Protein AF-0000000083567562 (afdb_homodimer)

Sequence (270 aa):
MVSHRRQEAQEAIRRWDRVFEALSAAPRRHLVDELAAVPDGGSVSLPDAAVPPAGAQSEPEELRIDLHHRHLPMLADAGYIEWQREPFQAVRGPRFDEVAIVIDALFENAGAVPEHLLPACPTLEQKYEREQSECMVSHRRQEAQEAIRRWDRVFEALSAAPRRHLVDELAAVPDGGSVSLPDAAVPPAGAQSEPEELRIDLHHRHLPMLADAGYIEWQREPFQAVRGPRFDEVAIVIDALFENAGAVPEHLLPACPTLEQKYEREQSEC

Nearest PDB structures (foldseek):
  4b8x-assembly1_B  TM=4.913E-01  e=5.129E-01  Streptomyces coelicolor
  6tmf-assembly1_V  TM=5.519E-01  e=2.419E+00  Thermococcus celer Vu 13 = JCM 8558
  5ocn-assembly2_B  TM=4.430E-01  e=7.511E+00  Homo sapiens
  5y6i-assembly1_B  TM=5.423E-01  e=3.456E-01  Pseudomonas aeruginosa
  4b8x-assembly1_B  TM=4.911E-01  e=4.938E-01  Streptomyces coelicolor

Radius of gyration: 18.87 Å; Cα contacts (8 Å, |Δi|>4): 391; chains: 2; bounding box: 50×48×48 Å

pLDDT: mean 92.54, std 9.51, range [47.47, 98.88]

Organism: NCBI:txid148449

Foldseek 3Di:
DVVVVVVVVVVVVVLLVLLVVLCVDQLSVQLLVLQVPDDAVDKDAPPVSRQWPVRPPDDRVRSVVCCVPPNVVSCVVSQQWDADVVRGMIHGGPCVCSNNVVVVVCLVVLCVDPPVVCVRHVSSVVSNVVVVVVD/DVVVVVVVVVVVVVLLVLLVVLCVDQLSVQLLVLQVPDDAVDKDAPPVSRQWPVRPPDDRVRSVVCCVPPNVVSCVVSQQWDADVVRGMIHGGPCVCSNNVVVVVCQVVLCVDDPVVCVRDVSSVVSNVVVVVVD

Solvent-accessible surface area (backbone atoms only — not comparable to full-atom values): 14036 Å² total; per-residue (Å²): 114,72,63,56,52,37,49,45,11,50,50,14,39,52,48,48,23,49,36,23,48,52,43,30,35,60,40,47,37,32,30,52,54,51,55,68,72,44,58,93,91,38,72,46,53,56,62,67,41,29,57,42,79,58,54,59,86,59,50,69,69,55,47,43,50,45,35,66,74,46,48,49,50,55,38,35,77,66,27,32,28,42,73,44,75,84,72,40,31,36,32,73,25,93,40,28,64,68,52,46,43,58,56,51,20,41,52,78,38,22,70,72,48,62,69,72,48,30,59,42,34,68,70,45,36,52,46,22,53,52,53,57,65,76,101,114,72,64,55,52,38,50,45,12,51,51,14,40,53,49,48,23,50,36,24,48,53,43,30,35,62,41,47,37,32,31,50,53,50,56,68,71,43,59,91,92,38,72,44,52,55,62,67,39,28,56,40,80,57,54,58,86,60,49,68,67,54,48,43,52,45,34,65,73,46,49,49,52,54,37,34,74,68,26,34,28,42,73,44,78,85,72,38,28,37,32,74,25,93,40,28,64,68,52,45,42,59,58,52,21,42,54,78,37,23,70,72,49,62,70,74,48,28,59,42,34,67,70,45,37,52,47,21,54,54,52,55,66,76,100

Structure (mmCIF, N/CA/C/O backbone):
data_AF-0000000083567562-model_v1
#
loop_
_entity.id
_entity.type
_entity.pdbx_description
1 polymer 'ArsR family transcriptional regulator'
#
loop_
_atom_site.group_PDB
_atom_site.id
_atom_site.type_symbol
_atom_site.label_atom_id
_atom_site.label_alt_id
_atom_site.label_comp_id
_atom_site.label_asym_id
_atom_site.label_entity_id
_atom_site.label_seq_id
_atom_site.pdbx_PDB_ins_code
_atom_site.Cartn_x
_atom_site.Cartn_y
_atom_site.Cartn_z
_atom_site.occupancy
_atom_site.B_iso_or_equiv
_atom_site.auth_seq_id
_atom_site.auth_comp_id
_atom_site.auth_asym_id
_atom_site.auth_atom_id
_atom_site.pdbx_PDB_model_num
ATOM 1 N N . MET A 1 1 ? -24.531 18 -7.293 1 48.31 1 MET A N 1
ATOM 2 C CA . MET A 1 1 ? -23.219 17.969 -7.934 1 48.31 1 MET A CA 1
ATOM 3 C C . MET A 1 1 ? -22.125 17.781 -6.902 1 48.31 1 MET A C 1
ATOM 5 O O . MET A 1 1 ? -21.219 16.969 -7.098 1 48.31 1 MET A O 1
ATOM 9 N N . VAL A 1 2 ? -22.25 18.422 -5.594 1 64.88 2 VAL A N 1
ATOM 10 C CA . VAL A 1 2 ? -21.312 18.375 -4.484 1 64.88 2 VAL A CA 1
ATOM 11 C C . VAL A 1 2 ? -21.344 17 -3.832 1 64.88 2 VAL A C 1
ATOM 13 O O . VAL A 1 2 ? -20.281 16.438 -3.502 1 64.88 2 VAL A O 1
ATOM 16 N N . SER A 1 3 ? -22.484 16.469 -3.906 1 77.81 3 SER A N 1
ATOM 17 C CA . SER A 1 3 ? -22.719 15.188 -3.256 1 77.81 3 SER A CA 1
ATOM 18 C C . SER A 1 3 ? -22.094 14.039 -4.043 1 77.81 3 SER A C 1
ATOM 20 O O . SER A 1 3 ? -21.5 13.133 -3.459 1 77.81 3 SER A O 1
ATOM 22 N N . HIS A 1 4 ? -22.125 14.258 -5.367 1 81.94 4 HIS A N 1
ATOM 23 C CA . HIS A 1 4 ? -21.594 13.195 -6.219 1 81.94 4 HIS A CA 1
ATOM 24 C C . HIS A 1 4 ? -20.078 13.102 -6.105 1 81.94 4 HIS A C 1
ATOM 26 O O . HIS A 1 4 ? -19.531 12.008 -5.992 1 81.94 4 HIS A O 1
ATOM 32 N N . ARG A 1 5 ? -19.484 14.211 -6.035 1 83.56 5 ARG A N 1
ATOM 33 C CA . ARG A 1 5 ? -18.031 14.234 -5.918 1 83.56 5 ARG A CA 1
ATOM 34 C C . ARG A 1 5 ? -17.578 13.648 -4.582 1 83.56 5 ARG A C 1
ATOM 36 O O . ARG A 1 5 ? -16.562 12.945 -4.516 1 83.56 5 ARG A O 1
ATOM 43 N N . ARG A 1 6 ? -18.281 14.016 -3.615 1 86.5 6 ARG A N 1
ATOM 44 C CA . ARG A 1 6 ? -17.969 13.477 -2.295 1 86.5 6 ARG A CA 1
ATOM 45 C C . ARG A 1 6 ? -18.109 11.961 -2.27 1 86.5 6 ARG A C 1
ATOM 47 O O . ARG A 1 6 ? -17.281 11.266 -1.678 1 86.5 6 ARG A O 1
ATOM 54 N N . GLN A 1 7 ? -19.141 11.469 -2.912 1 90.5 7 GLN A N 1
ATOM 55 C CA . GLN A 1 7 ? -19.359 10.031 -2.967 1 90.5 7 GLN A CA 1
ATOM 56 C C . GLN A 1 7 ? -18.25 9.328 -3.732 1 90.5 7 GLN A C 1
ATOM 58 O O . GLN A 1 7 ? -17.781 8.258 -3.328 1 90.5 7 GLN A O 1
ATOM 63 N N . GLU A 1 8 ? -17.859 9.984 -4.785 1 91.81 8 GLU A N 1
ATOM 64 C CA . GLU A 1 8 ? -16.766 9.43 -5.582 1 91.81 8 GLU A CA 1
ATOM 65 C C . GLU A 1 8 ? -15.469 9.398 -4.785 1 91.81 8 GLU A C 1
ATOM 67 O O . GLU A 1 8 ? -14.719 8.422 -4.844 1 91.81 8 GLU A O 1
ATOM 72 N N . ALA A 1 9 ? -15.281 10.438 -4.078 1 92.38 9 ALA A N 1
ATOM 73 C CA . ALA A 1 9 ? -14.086 10.516 -3.242 1 92.38 9 ALA A CA 1
ATOM 74 C C . ALA A 1 9 ? -14.125 9.461 -2.139 1 92.38 9 ALA A C 1
ATOM 76 O O . ALA A 1 9 ? -13.109 8.805 -1.863 1 92.38 9 ALA A O 1
ATOM 77 N N . GLN A 1 10 ? -15.234 9.242 -1.53 1 92.5 10 GLN A N 1
ATOM 78 C CA . GLN A 1 10 ? -15.383 8.242 -0.478 1 92.5 10 GLN A CA 1
ATOM 79 C C . GLN A 1 10 ? -15.164 6.832 -1.021 1 92.5 10 GLN A C 1
ATOM 81 O O . GLN A 1 10 ? -14.523 6.004 -0.374 1 92.5 10 GLN A O 1
ATOM 86 N N . GLU A 1 11 ? -15.695 6.621 -2.145 1 94.44 11 GLU A N 1
ATOM 87 C CA . GLU A 1 11 ? -15.5 5.324 -2.785 1 94.44 11 GLU A CA 1
ATOM 88 C C . GLU A 1 11 ? -14.031 5.102 -3.131 1 94.44 11 GLU A C 1
ATOM 90 O O . GLU A 1 11 ? -13.492 4.016 -2.91 1 94.44 11 GLU A O 1
ATOM 95 N N . ALA A 1 12 ? -13.398 6.109 -3.637 1 96 12 ALA A N 1
ATOM 96 C CA . ALA A 1 12 ? -11.977 6.016 -3.963 1 96 12 ALA A CA 1
ATOM 97 C C . ALA A 1 12 ? -11.148 5.75 -2.711 1 96 12 ALA A C 1
ATOM 99 O O . ALA A 1 12 ? -10.188 4.973 -2.75 1 96 12 ALA A O 1
ATOM 100 N N . ILE A 1 13 ? -11.531 6.348 -1.638 1 95.75 13 ILE A N 1
ATOM 101 C CA . ILE A 1 13 ? -10.836 6.141 -0.372 1 95.75 13 ILE A CA 1
ATOM 102 C C . ILE A 1 13 ? -10.977 4.684 0.061 1 95.75 13 ILE A C 1
ATOM 104 O O . ILE A 1 13 ? -9.984 4.043 0.427 1 95.75 13 ILE A O 1
ATOM 108 N N . ARG A 1 14 ? -12.117 4.172 -0.002 1 95.62 14 ARG A N 1
ATOM 109 C CA . ARG A 1 14 ? -12.359 2.777 0.359 1 95.62 14 ARG A CA 1
ATOM 110 C C . ARG A 1 14 ? -11.562 1.834 -0.534 1 95.62 14 ARG A C 1
ATOM 112 O O . ARG A 1 14 ? -11.031 0.823 -0.064 1 95.62 14 ARG A O 1
ATOM 119 N N . ARG A 1 15 ? -11.484 2.156 -1.706 1 97 15 ARG A N 1
ATOM 120 C CA . ARG A 1 15 ? -10.766 1.316 -2.656 1 97 15 ARG A CA 1
ATOM 121 C C . ARG A 1 15 ? -9.266 1.343 -2.381 1 97 15 ARG A C 1
ATOM 123 O O . ARG A 1 15 ? -8.602 0.303 -2.42 1 97 15 ARG A O 1
ATOM 130 N N . TRP A 1 16 ? -8.781 2.482 -2.076 1 97.62 16 TRP A N 1
ATOM 131 C CA . TRP A 1 16 ? -7.371 2.561 -1.704 1 97.62 16 TRP A CA 1
ATOM 132 C C . TRP A 1 16 ? -7.105 1.788 -0.416 1 97.62 16 TRP A C 1
ATOM 134 O O . TRP A 1 16 ? -6.082 1.109 -0.292 1 97.62 16 TRP A O 1
ATOM 144 N N . ASP A 1 17 ? -8.023 1.921 0.561 1 97.62 17 ASP A N 1
ATOM 145 C CA . ASP A 1 17 ? -7.887 1.129 1.778 1 97.62 17 ASP A CA 1
ATOM 146 C C . ASP A 1 17 ? -7.781 -0.36 1.455 1 97.62 17 ASP A C 1
ATOM 148 O O . ASP A 1 17 ? -6.93 -1.062 2.006 1 97.62 17 ASP A O 1
ATOM 152 N N . ARG A 1 18 ? -8.602 -0.788 0.568 1 98.31 18 ARG A N 1
ATOM 153 C CA . ARG A 1 18 ? -8.625 -2.197 0.186 1 98.31 18 ARG A CA 1
ATOM 154 C C . ARG A 1 18 ? -7.348 -2.592 -0.544 1 98.31 18 ARG A C 1
ATOM 156 O O . ARG A 1 18 ? -6.824 -3.688 -0.339 1 98.31 18 ARG A O 1
ATOM 163 N N . VAL A 1 19 ? -6.836 -1.744 -1.39 1 98.81 19 VAL A N 1
ATOM 164 C CA . VAL A 1 19 ? -5.598 -1.998 -2.121 1 98.81 19 VAL A CA 1
ATOM 165 C C . VAL A 1 19 ? -4.453 -2.223 -1.139 1 98.81 19 VAL A C 1
ATOM 167 O O . VAL A 1 19 ? -3.76 -3.24 -1.204 1 98.81 19 VAL A O 1
ATOM 170 N N . PHE A 1 20 ? -4.324 -1.322 -0.251 1 98.81 20 PHE A N 1
ATOM 171 C CA . PHE A 1 20 ? -3.203 -1.422 0.675 1 98.81 20 PHE A CA 1
ATOM 172 C C . PHE A 1 20 ? -3.402 -2.582 1.643 1 98.81 20 PHE A C 1
ATOM 174 O O . PHE A 1 20 ? -2.438 -3.238 2.041 1 98.81 20 PHE A O 1
ATOM 181 N N . GLU A 1 21 ? -4.613 -2.877 2.025 1 98.62 21 GLU A N 1
ATOM 182 C CA . GLU A 1 21 ? -4.891 -4.066 2.824 1 98.62 21 GLU A CA 1
ATOM 183 C C . GLU A 1 21 ? -4.48 -5.336 2.082 1 98.62 21 GLU A C 1
ATOM 185 O O . GLU A 1 21 ? -3.83 -6.215 2.652 1 98.62 21 GLU A O 1
ATOM 190 N N . ALA A 1 22 ? -4.832 -5.398 0.875 1 98.75 22 ALA A N 1
ATOM 191 C CA . ALA A 1 22 ? -4.523 -6.562 0.049 1 98.75 22 ALA A CA 1
ATOM 192 C C . ALA A 1 22 ? -3.018 -6.785 -0.046 1 98.75 22 ALA A C 1
ATOM 194 O O . ALA A 1 22 ? -2.551 -7.926 -0.047 1 98.75 22 ALA A O 1
ATOM 195 N N . LEU A 1 23 ? -2.285 -5.73 -0.065 1 98.5 23 LEU A N 1
ATOM 196 C CA . LEU A 1 23 ? -0.847 -5.809 -0.294 1 98.5 23 LEU A CA 1
ATOM 197 C C . LEU A 1 23 ? -0.094 -5.957 1.023 1 98.5 23 LEU A C 1
ATOM 199 O O . LEU A 1 23 ? 1.135 -6.062 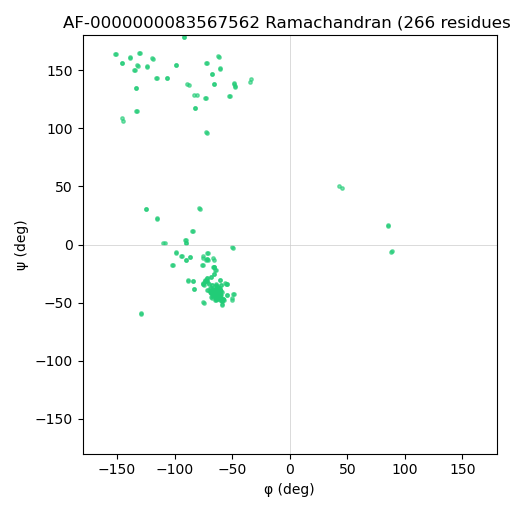1.033 1 9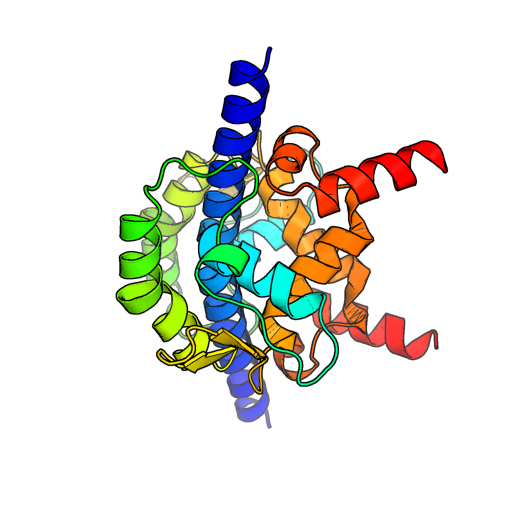8.5 23 LEU A O 1
ATOM 203 N N . SER A 1 24 ? -0.813 -6.02 2.182 1 98.25 24 SER A N 1
ATOM 204 C CA . SER A 1 24 ? -0.161 -6.012 3.488 1 98.25 24 SER 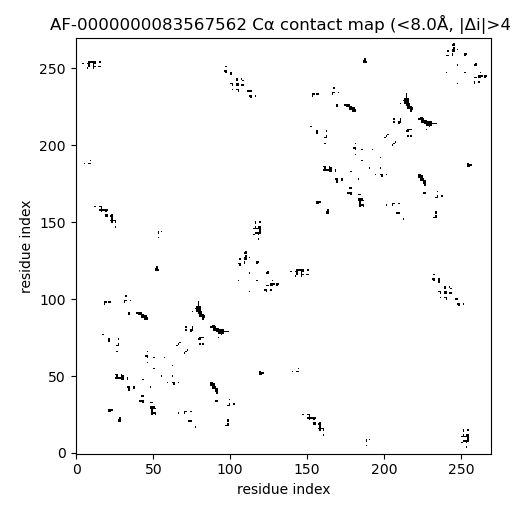A CA 1
ATOM 205 C C . SER A 1 24 ? 0.286 -7.414 3.889 1 98.25 24 SER A C 1
ATOM 207 O O . SER A 1 24 ? 0.694 -7.637 5.031 1 98.25 24 SER A O 1
ATOM 209 N N . ALA A 1 25 ? 0.267 -8.344 3.01 1 96.7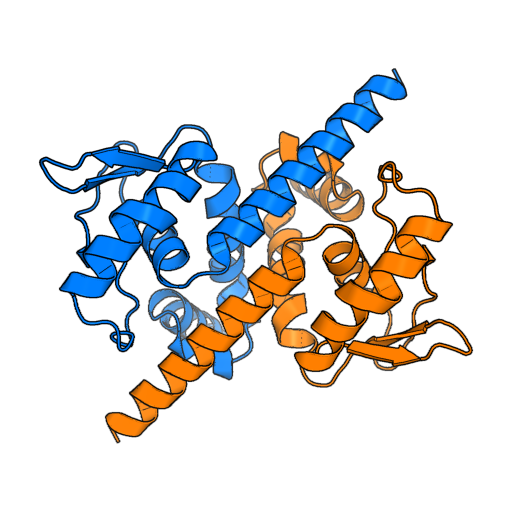5 25 ALA A N 1
ATOM 210 C CA . ALA A 1 25 ? 0.773 -9.695 3.209 1 96.75 25 ALA A CA 1
ATOM 211 C C . ALA A 1 25 ? 1.63 -10.141 2.029 1 96.75 25 ALA A C 1
ATOM 213 O O . ALA A 1 25 ? 1.198 -10.062 0.876 1 96.75 25 ALA A O 1
ATOM 214 N N . ALA A 1 26 ? 2.754 -10.727 2.375 1 95.69 26 ALA A N 1
ATOM 215 C CA . ALA A 1 26 ? 3.75 -11.047 1.356 1 95.69 26 ALA A CA 1
ATOM 216 C C . ALA A 1 26 ? 3.182 -12.016 0.32 1 95.69 26 ALA A C 1
ATOM 218 O O . ALA A 1 26 ? 3.367 -11.82 -0.884 1 95.69 26 ALA A O 1
ATOM 219 N N . PRO A 1 27 ? 2.428 -13.008 0.702 1 95.25 27 PRO A N 1
ATOM 220 C CA . PRO A 1 27 ? 1.921 -13.938 -0.313 1 95.25 27 PRO A CA 1
ATOM 221 C C . PRO A 1 27 ? 0.988 -13.258 -1.315 1 95.25 27 PRO A C 1
ATOM 223 O O . PRO A 1 27 ? 1.043 -13.555 -2.512 1 95.25 27 PRO A O 1
ATOM 226 N N . ARG A 1 28 ? 0.111 -12.391 -0.831 1 97.69 28 ARG A N 1
ATOM 227 C CA . ARG A 1 28 ? -0.776 -11.672 -1.74 1 97.69 28 ARG A CA 1
ATOM 228 C C . ARG A 1 28 ? 0.014 -10.742 -2.658 1 97.69 28 ARG A C 1
ATOM 230 O O . ARG A 1 28 ? -0.26 -10.672 -3.857 1 97.69 28 ARG A O 1
ATOM 237 N N . ARG A 1 29 ? 0.964 -10.078 -2.092 1 96.62 29 ARG A N 1
ATOM 238 C CA . ARG A 1 29 ? 1.787 -9.164 -2.875 1 96.62 29 ARG A CA 1
ATOM 239 C C . ARG A 1 29 ? 2.541 -9.906 -3.973 1 96.62 29 ARG A C 1
ATOM 241 O O . ARG A 1 29 ? 2.617 -9.438 -5.109 1 96.62 29 ARG A O 1
ATOM 248 N N . HIS A 1 30 ? 3.111 -11.023 -3.627 1 95 30 HIS A N 1
ATOM 249 C CA . HIS A 1 30 ? 3.852 -11.812 -4.609 1 95 30 HIS A CA 1
ATOM 250 C C . HIS A 1 30 ? 2.928 -12.344 -5.695 1 95 30 HIS A C 1
ATOM 252 O O . HIS A 1 30 ? 3.295 -12.359 -6.875 1 95 30 HIS A O 1
ATOM 258 N N . LEU A 1 31 ? 1.79 -12.75 -5.293 1 97.25 31 LEU A N 1
ATOM 259 C CA . LEU A 1 31 ? 0.816 -13.227 -6.27 1 97.25 31 LEU A CA 1
ATOM 260 C C . LEU A 1 31 ? 0.463 -12.117 -7.262 1 97.25 31 LEU A C 1
ATOM 262 O O . LEU A 1 31 ? 0.409 -12.359 -8.469 1 97.25 31 LEU A O 1
ATOM 266 N N . VAL A 1 32 ? 0.229 -10.93 -6.766 1 97.75 32 VAL A N 1
ATOM 267 C CA . VAL A 1 32 ? -0.085 -9.789 -7.629 1 97.75 32 VAL A CA 1
ATOM 268 C C . VAL A 1 32 ? 1.079 -9.523 -8.578 1 97.75 32 VAL A C 1
ATOM 270 O O . VAL A 1 32 ? 0.874 -9.289 -9.773 1 97.75 32 VAL A O 1
ATOM 273 N N . ASP A 1 33 ? 2.236 -9.57 -8.094 1 96.06 33 ASP A N 1
ATOM 274 C CA . ASP A 1 33 ? 3.443 -9.375 -8.891 1 96.06 33 ASP A CA 1
ATOM 275 C C . ASP A 1 33 ? 3.529 -10.406 -10.023 1 96.06 33 ASP A C 1
ATOM 277 O O . ASP A 1 33 ? 3.775 -10.047 -11.172 1 96.06 33 ASP A O 1
ATOM 281 N N . GLU A 1 34 ? 3.322 -11.656 -9.656 1 96.31 34 GLU A N 1
ATOM 282 C CA . GLU A 1 34 ? 3.391 -12.734 -10.633 1 96.31 34 GLU A CA 1
ATOM 283 C C . GLU A 1 34 ? 2.309 -12.586 -11.695 1 96.31 34 GLU A C 1
ATOM 285 O O . GLU A 1 34 ? 2.562 -12.812 -12.883 1 96.31 34 GLU A O 1
ATOM 290 N N . LEU A 1 35 ? 1.145 -12.219 -11.281 1 97.94 35 LEU A N 1
ATOM 291 C CA . LEU A 1 35 ? 0.038 -12.055 -12.211 1 97.94 35 LEU A CA 1
ATOM 292 C C . LEU A 1 35 ? 0.294 -10.875 -13.148 1 97.94 35 LEU A C 1
ATOM 294 O O . LEU A 1 35 ? -0.115 -10.906 -14.312 1 97.94 35 LEU A O 1
ATOM 298 N N . ALA A 1 36 ? 0.941 -9.844 -12.633 1 96.25 36 ALA A N 1
ATOM 299 C CA . ALA A 1 36 ? 1.257 -8.672 -13.438 1 96.25 36 ALA A CA 1
ATOM 300 C C . ALA A 1 36 ? 2.229 -9.023 -14.562 1 96.25 36 ALA A C 1
ATOM 302 O O . ALA A 1 36 ? 2.266 -8.352 -15.594 1 96.25 36 ALA A O 1
ATOM 303 N N . ALA A 1 37 ? 2.969 -10.086 -14.422 1 94.62 37 ALA A N 1
ATOM 304 C CA . ALA A 1 37 ? 4.051 -10.438 -15.344 1 94.62 37 ALA A CA 1
ATOM 305 C C . ALA A 1 37 ? 3.541 -11.312 -16.484 1 94.62 37 ALA A C 1
ATOM 307 O O . ALA A 1 37 ? 4.227 -11.484 -17.5 1 94.62 37 ALA A O 1
ATOM 308 N N . VAL A 1 38 ? 2.354 -11.844 -16.375 1 96.25 38 VAL A N 1
ATOM 309 C CA . VAL A 1 38 ? 1.842 -12.719 -17.438 1 96.25 38 VAL A CA 1
ATOM 310 C C . VAL A 1 38 ? 0.907 -11.922 -18.344 1 96.25 38 VAL A C 1
ATOM 312 O O . VAL A 1 38 ? 0.375 -10.883 -17.953 1 96.25 38 VAL A O 1
ATOM 315 N N . PRO A 1 39 ? 0.763 -12.336 -19.578 1 94.88 39 PRO A N 1
ATOM 316 C CA . PRO A 1 39 ? -0.11 -11.633 -20.516 1 94.88 39 PRO A CA 1
ATOM 317 C C . PRO A 1 39 ? -1.571 -11.625 -20.062 1 94.88 39 PRO A C 1
ATOM 319 O O . PRO A 1 39 ? -1.957 -12.398 -19.188 1 94.88 39 PRO A O 1
ATOM 322 N N . ASP A 1 40 ? -2.266 -10.664 -20.688 1 91.44 40 ASP A N 1
ATOM 323 C CA . ASP A 1 40 ? -3.695 -10.586 -20.406 1 91.44 40 ASP A CA 1
ATOM 324 C C . ASP A 1 40 ? -4.371 -11.945 -20.609 1 91.44 40 ASP A C 1
ATOM 326 O O . ASP A 1 40 ? -4.148 -12.609 -21.625 1 91.44 40 ASP A O 1
ATOM 330 N N . GLY A 1 41 ? -5.09 -12.383 -19.609 1 92.12 41 GLY A N 1
ATOM 331 C CA . GLY A 1 41 ? -5.77 -13.664 -19.688 1 92.12 41 GLY A CA 1
ATOM 332 C C . GLY A 1 41 ? -4.914 -14.828 -19.219 1 92.12 41 GLY A C 1
ATOM 333 O O . GLY A 1 41 ? -5.391 -15.961 -19.125 1 92.12 41 GLY A O 1
ATOM 334 N N . GLY A 1 42 ? -3.676 -14.492 -18.938 1 96.81 42 GLY A N 1
ATOM 335 C CA . GLY A 1 42 ? -2.783 -15.523 -18.438 1 96.81 42 GLY A CA 1
ATOM 336 C C . GLY A 1 42 ? -3.082 -15.922 -17.016 1 96.81 42 GLY A C 1
ATOM 337 O O . GLY A 1 42 ? -3.746 -15.188 -16.281 1 96.81 42 GLY A O 1
ATOM 338 N N . SER A 1 43 ? -2.672 -17.188 -16.625 1 98.19 43 SER A N 1
ATOM 339 C CA . SER A 1 43 ? -2.883 -17.703 -15.281 1 98.19 43 SER A CA 1
ATOM 340 C C . SER A 1 43 ? -1.557 -18.031 -14.602 1 98.19 43 SER A C 1
ATOM 342 O O . SER A 1 43 ? -0.521 -18.125 -15.266 1 98.19 43 SER A O 1
ATOM 344 N N . VAL A 1 44 ? -1.583 -18.109 -13.344 1 98.31 44 VAL A N 1
ATOM 345 C CA . VAL A 1 44 ? -0.432 -18.547 -12.57 1 98.31 44 VAL A CA 1
ATOM 346 C C . VAL A 1 44 ? -0.83 -19.734 -11.688 1 98.31 44 VAL A C 1
ATOM 348 O O . VAL A 1 44 ? -1.984 -19.844 -11.273 1 98.31 44 VAL A O 1
ATOM 351 N N . SER A 1 45 ? 0.167 -20.547 -11.383 1 97.44 45 SER A N 1
ATOM 352 C CA . SER A 1 45 ? -0.063 -21.734 -10.562 1 97.44 45 SER A CA 1
ATOM 353 C C . SER A 1 45 ? 0.089 -21.406 -9.078 1 97.44 45 SER A C 1
ATOM 355 O O . SER A 1 45 ? 1.017 -20.703 -8.688 1 97.44 45 SER A O 1
ATOM 357 N N . LEU A 1 46 ? -0.876 -22 -8.359 1 95.81 46 LEU A N 1
ATOM 358 C CA . LEU A 1 46 ? -0.823 -21.875 -6.91 1 95.81 46 LEU A CA 1
ATOM 359 C C . LEU A 1 46 ? -0.389 -23.188 -6.262 1 95.81 46 LEU A C 1
ATOM 361 O O . LEU A 1 46 ? -0.679 -24.266 -6.781 1 95.81 46 LEU A O 1
ATOM 365 N N . PRO A 1 47 ? 0.408 -23.203 -5.176 1 94 47 PRO A N 1
ATOM 366 C CA . PRO A 1 47 ? 0.748 -22.031 -4.375 1 94 47 PRO A CA 1
ATOM 367 C C . PRO A 1 47 ? 2.021 -21.344 -4.859 1 94 47 PRO A C 1
ATOM 369 O O . PRO A 1 47 ? 2.418 -20.312 -4.305 1 94 47 PRO A O 1
ATOM 372 N N . ASP A 1 48 ? 2.658 -21.75 -5.93 1 92.56 48 ASP A N 1
ATOM 373 C CA . ASP A 1 48 ? 3.99 -21.328 -6.34 1 92.56 48 ASP A CA 1
ATOM 374 C C . ASP A 1 48 ? 4.031 -19.812 -6.59 1 92.56 48 ASP A C 1
ATOM 376 O O . ASP A 1 48 ? 4.992 -19.141 -6.207 1 92.56 48 ASP A O 1
ATOM 380 N N . ALA A 1 49 ? 3.029 -19.281 -7.16 1 94.81 49 ALA A N 1
ATOM 381 C CA . ALA A 1 49 ? 2.986 -17.875 -7.551 1 94.81 49 ALA A CA 1
ATOM 382 C C . ALA A 1 49 ? 2.885 -16.953 -6.328 1 94.81 49 ALA A C 1
ATOM 384 O O . ALA A 1 49 ? 3.092 -15.75 -6.426 1 94.81 49 ALA A O 1
ATOM 385 N N . ALA A 1 50 ? 2.574 -17.531 -5.176 1 94.69 50 ALA A N 1
ATOM 386 C CA . ALA A 1 50 ? 2.346 -16.719 -3.982 1 94.69 50 ALA A CA 1
ATOM 387 C C . ALA A 1 50 ? 3.492 -16.875 -2.988 1 94.69 50 ALA A C 1
ATOM 389 O O . ALA A 1 50 ? 3.479 -16.266 -1.917 1 94.69 50 ALA A O 1
ATOM 390 N N . VAL A 1 51 ? 4.508 -17.656 -3.299 1 92.19 51 VAL A N 1
ATOM 391 C CA . VAL A 1 51 ? 5.641 -17.875 -2.41 1 92.19 51 VAL A CA 1
ATOM 392 C C . VAL A 1 51 ? 6.641 -16.734 -2.541 1 92.19 51 VAL A C 1
ATOM 394 O O . VAL A 1 51 ? 7.254 -16.547 -3.596 1 92.19 51 VAL A O 1
ATOM 397 N N . PRO A 1 52 ? 6.852 -16.031 -1.503 1 88.62 52 PRO A N 1
ATOM 398 C CA . PRO A 1 52 ? 7.879 -14.992 -1.573 1 88.62 52 PRO A CA 1
ATOM 399 C C . PRO A 1 52 ? 9.289 -15.555 -1.724 1 88.62 52 PRO A C 1
ATOM 401 O O . PRO A 1 52 ? 9.523 -16.734 -1.416 1 88.62 52 PRO A O 1
ATOM 404 N N . PRO A 1 53 ? 10.18 -14.906 -2.404 1 78 53 PRO A N 1
ATOM 405 C CA . PRO A 1 53 ? 11.531 -15.398 -2.713 1 78 53 PRO A CA 1
ATOM 406 C C . PRO A 1 53 ? 12.273 -15.906 -1.477 1 78 53 PRO A C 1
ATOM 408 O O . PRO A 1 53 ? 13.102 -16.812 -1.578 1 78 53 PRO A O 1
ATOM 411 N N . ALA A 1 54 ? 12.328 -15.297 -0.457 1 69.81 54 ALA A N 1
ATOM 412 C CA . ALA A 1 54 ? 13.148 -15.727 0.67 1 69.81 54 ALA A CA 1
ATOM 413 C C . ALA A 1 54 ? 12.477 -16.859 1.434 1 69.81 54 ALA A C 1
ATOM 415 O O . ALA A 1 54 ? 13 -17.328 2.449 1 69.81 54 ALA A O 1
ATOM 416 N N . GLY A 1 55 ? 11.68 -17.656 0.564 1 62.16 55 GLY A N 1
ATOM 417 C CA . GLY A 1 55 ? 11.094 -18.859 1.143 1 62.16 55 GLY A CA 1
ATOM 418 C C . GLY A 1 55 ? 10.469 -18.609 2.504 1 62.16 55 GLY A C 1
ATOM 419 O O . GLY A 1 55 ? 10.953 -19.125 3.516 1 62.16 55 GLY A O 1
ATOM 420 N N . ALA A 1 56 ? 9.656 -17.547 2.553 1 58.66 56 ALA A N 1
ATOM 421 C CA . ALA A 1 56 ? 9.086 -17.375 3.883 1 58.66 56 ALA A CA 1
ATOM 422 C C . ALA A 1 56 ? 8.844 -18.719 4.562 1 58.66 56 ALA A C 1
ATOM 424 O O . ALA A 1 56 ? 8.766 -19.75 3.895 1 58.66 56 ALA A O 1
ATOM 425 N N . GLN A 1 57 ? 9.07 -18.797 5.828 1 61.22 57 GLN A N 1
ATOM 426 C CA . GLN A 1 57 ? 9.11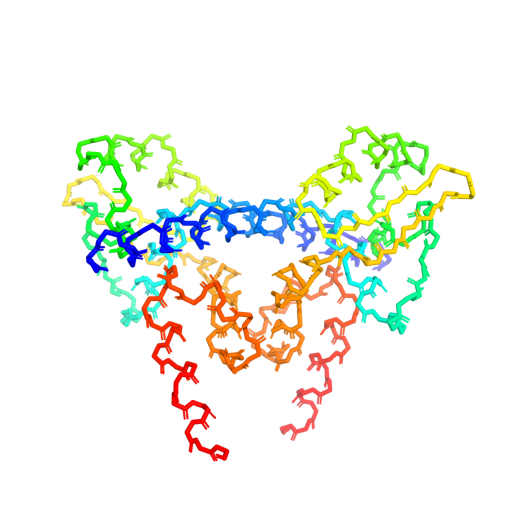7 -19.906 6.785 1 61.22 57 GLN A CA 1
ATOM 427 C C . GLN A 1 57 ? 7.879 -20.781 6.676 1 61.22 57 GLN A C 1
ATOM 429 O O . GLN A 1 57 ? 7.801 -21.828 7.312 1 61.22 57 GLN A O 1
ATOM 434 N N . SER A 1 58 ? 7.02 -20.312 5.773 1 65.19 58 SER A N 1
ATOM 435 C CA . SER A 1 58 ? 5.836 -21.141 5.941 1 65.19 58 SER A CA 1
ATOM 436 C C . SER A 1 58 ? 5.973 -22.453 5.176 1 65.19 58 SER A C 1
ATOM 438 O O . SER A 1 58 ? 6.492 -22.484 4.062 1 65.19 58 SER A O 1
ATOM 440 N N . GLU A 1 59 ? 5.75 -23.516 5.844 1 78.69 59 GLU A N 1
ATOM 441 C CA . GLU A 1 59 ? 5.621 -24.812 5.176 1 78.69 59 GLU A CA 1
ATOM 442 C C . GLU A 1 59 ? 4.668 -24.719 3.988 1 78.69 59 GLU A C 1
ATOM 444 O O . GLU A 1 59 ? 3.662 -24.016 4.043 1 78.69 59 GLU A O 1
ATOM 449 N N . PRO A 1 60 ? 5.004 -25.328 2.953 1 81.5 60 PRO A N 1
ATOM 450 C CA . PRO A 1 60 ? 4.172 -25.281 1.751 1 81.5 60 PRO A CA 1
ATOM 451 C C . PRO A 1 60 ? 2.701 -25.578 2.039 1 81.5 60 PRO A C 1
ATOM 453 O O . PRO A 1 60 ? 1.814 -24.922 1.496 1 81.5 60 PRO A O 1
ATOM 456 N N . GLU A 1 61 ? 2.471 -26.547 2.844 1 87.62 61 GLU A N 1
ATOM 457 C CA . GLU A 1 61 ? 1.091 -26.906 3.158 1 87.62 61 GLU A CA 1
ATOM 458 C C . GLU A 1 61 ? 0.397 -25.781 3.938 1 87.62 61 GLU A C 1
ATOM 460 O O . GLU A 1 61 ? -0.786 -25.516 3.721 1 87.62 61 GLU A O 1
ATOM 465 N N . GLU A 1 62 ? 1.106 -25.203 4.77 1 89.62 62 GLU A N 1
ATOM 466 C CA . GLU A 1 62 ? 0.544 -24.078 5.523 1 89.62 62 GLU A CA 1
ATOM 467 C C . GLU A 1 62 ? 0.205 -22.922 4.602 1 89.62 62 GLU A C 1
ATOM 469 O O . GLU A 1 62 ? -0.848 -22.297 4.75 1 89.62 62 GLU A O 1
ATOM 474 N N . LEU A 1 63 ? 1.119 -22.656 3.744 1 91.38 63 LEU A N 1
ATOM 475 C CA . LEU A 1 63 ? 0.866 -21.578 2.783 1 91.38 63 LEU A CA 1
ATOM 476 C C . LEU A 1 63 ? -0.374 -21.875 1.948 1 91.38 63 LEU A C 1
ATOM 478 O O . LEU A 1 63 ? -1.2 -21 1.714 1 91.38 63 LEU A O 1
ATOM 482 N N . ARG A 1 64 ? -0.541 -23.125 1.549 1 93 64 ARG A N 1
ATOM 483 C CA . ARG A 1 64 ? -1.696 -23.531 0.755 1 93 64 ARG A CA 1
ATOM 484 C C . ARG A 1 64 ? -2.994 -23.312 1.521 1 93 64 ARG A C 1
ATOM 486 O O . ARG A 1 64 ? -3.965 -22.781 0.969 1 93 64 ARG A O 1
ATOM 493 N N . ILE A 1 65 ? -3.006 -23.656 2.721 1 94.69 65 ILE A N 1
ATOM 494 C CA . ILE A 1 65 ? -4.18 -23.5 3.57 1 94.69 65 ILE A CA 1
ATOM 495 C C . ILE A 1 65 ? -4.492 -22 3.742 1 94.69 65 ILE A C 1
ATOM 497 O O . ILE A 1 65 ? -5.637 -21.578 3.561 1 94.69 65 ILE A O 1
ATOM 501 N N . ASP A 1 66 ? -3.453 -21.25 4.051 1 94.62 66 ASP A N 1
ATOM 502 C CA . ASP A 1 66 ? -3.648 -19.812 4.238 1 94.62 66 ASP A CA 1
ATOM 503 C C . ASP A 1 66 ? -4.148 -19.156 2.955 1 94.62 66 ASP A C 1
ATOM 505 O O . ASP A 1 66 ? -5.027 -18.297 2.998 1 94.62 66 ASP A O 1
ATOM 509 N N . LEU A 1 67 ? -3.553 -19.578 1.857 1 95.69 67 LEU A N 1
ATOM 510 C CA . LEU A 1 67 ? -3.984 -19.047 0.568 1 95.69 67 LEU A CA 1
ATOM 511 C C . LEU A 1 67 ? -5.469 -19.297 0.344 1 95.69 67 LEU A C 1
ATOM 513 O O . LEU A 1 67 ? -6.227 -18.391 0.019 1 95.69 67 LEU A O 1
ATOM 517 N N . HIS A 1 68 ? -5.863 -20.453 0.583 1 95.44 68 HIS A N 1
ATOM 518 C CA . HIS A 1 68 ? -7.227 -20.906 0.305 1 95.44 68 HIS A CA 1
ATOM 519 C C . HIS A 1 68 ? -8.227 -20.219 1.233 1 95.44 68 HIS A C 1
ATOM 521 O O . HIS A 1 68 ? -9.312 -19.828 0.8 1 95.44 68 HIS A O 1
ATOM 527 N N . HIS A 1 69 ? -7.898 -20.016 2.396 1 95.88 69 HIS A N 1
ATOM 528 C CA . HIS A 1 69 ? -8.891 -19.609 3.385 1 95.88 69 HIS A CA 1
ATOM 529 C C . HIS A 1 69 ? -8.797 -18.109 3.67 1 95.88 69 HIS A C 1
ATOM 531 O O . HIS A 1 69 ? -9.75 -17.516 4.184 1 95.88 69 HIS A O 1
ATOM 537 N N . ARG A 1 70 ? -7.711 -17.578 3.303 1 97.19 70 ARG A N 1
ATOM 538 C CA . ARG A 1 70 ? -7.539 -16.188 3.713 1 97.19 70 ARG A CA 1
ATOM 539 C C . ARG A 1 70 ? -7.148 -15.312 2.525 1 97.19 70 ARG A C 1
ATOM 541 O O . ARG A 1 70 ? -7.875 -14.375 2.172 1 97.19 70 ARG A O 1
ATOM 548 N N . HIS A 1 71 ? -6.113 -15.594 1.915 1 98 71 HIS A N 1
ATOM 549 C CA . HIS A 1 71 ? -5.516 -14.656 0.976 1 98 71 HIS A CA 1
ATOM 550 C C . HIS A 1 71 ? -6.297 -14.609 -0.332 1 98 71 HIS A C 1
ATOM 552 O O . HIS A 1 71 ? -6.656 -13.531 -0.808 1 98 71 HIS A O 1
ATOM 558 N N . LEU A 1 72 ? -6.559 -15.789 -0.882 1 98.56 72 LEU A N 1
ATOM 559 C CA . LEU A 1 72 ? -7.215 -15.82 -2.186 1 98.56 72 LEU A CA 1
ATOM 560 C C . LEU A 1 72 ? -8.625 -15.258 -2.098 1 98.56 72 LEU A C 1
ATOM 562 O O . LEU A 1 72 ? -9.023 -14.43 -2.926 1 98.56 72 LEU A O 1
ATOM 566 N N . PRO A 1 73 ? -9.43 -15.594 -1.07 1 98.38 73 PRO A N 1
ATOM 567 C CA . PRO A 1 73 ? -10.766 -15.008 -0.962 1 98.38 73 PRO A CA 1
ATOM 568 C C . PRO A 1 73 ? -10.734 -13.484 -0.824 1 98.38 73 PRO A C 1
ATOM 570 O O . PRO A 1 73 ? -11.555 -12.789 -1.427 1 98.38 73 PRO A O 1
ATOM 573 N N . MET A 1 74 ? -9.812 -12.984 -0.072 1 98.19 74 MET A N 1
ATOM 574 C CA . MET A 1 74 ? -9.695 -11.539 0.099 1 98.19 74 MET A CA 1
ATOM 575 C C . MET A 1 74 ? -9.445 -10.852 -1.238 1 98.19 74 MET A C 1
ATOM 577 O O . MET A 1 74 ? -10.102 -9.859 -1.564 1 98.19 74 MET A O 1
ATOM 581 N N . LEU A 1 75 ? -8.523 -11.352 -2.016 1 98.75 75 LEU A N 1
ATOM 582 C CA . LEU A 1 75 ? -8.188 -10.789 -3.318 1 98.75 75 LEU A CA 1
ATOM 583 C C . LEU A 1 75 ? -9.367 -10.914 -4.285 1 98.75 75 LEU A C 1
ATOM 585 O O . LEU A 1 75 ? -9.641 -9.992 -5.059 1 98.75 75 LEU A O 1
ATOM 589 N N . ALA A 1 76 ? -10.016 -12.039 -4.191 1 98.69 76 ALA A N 1
ATOM 590 C CA . ALA A 1 76 ? -11.148 -12.297 -5.078 1 98.69 76 ALA A CA 1
ATOM 591 C C . ALA A 1 76 ? -12.328 -11.383 -4.742 1 98.69 76 ALA A C 1
ATOM 593 O O . ALA A 1 76 ? -12.984 -10.844 -5.637 1 98.69 76 ALA A O 1
ATOM 594 N N . ASP A 1 77 ? -12.586 -11.188 -3.432 1 98.25 77 ASP A N 1
ATOM 595 C CA . ASP A 1 77 ? -13.68 -10.336 -2.973 1 98.25 77 ASP A CA 1
ATOM 596 C C . ASP A 1 77 ? -13.5 -8.898 -3.465 1 98.25 77 ASP A C 1
ATOM 598 O O . ASP A 1 77 ? -14.484 -8.203 -3.736 1 98.25 77 ASP A O 1
ATOM 602 N N . ALA A 1 78 ? -12.273 -8.516 -3.619 1 98.25 78 ALA A N 1
ATOM 603 C CA . ALA A 1 78 ? -11.969 -7.16 -4.07 1 98.25 78 ALA A CA 1
ATOM 604 C C . ALA A 1 78 ? -11.977 -7.078 -5.594 1 98.25 78 ALA A C 1
ATOM 606 O O . ALA A 1 78 ? -11.875 -5.988 -6.164 1 98.25 78 ALA A O 1
ATOM 607 N N . GLY A 1 79 ? -12.031 -8.211 -6.25 1 98.56 79 GLY A N 1
ATOM 608 C CA . GLY A 1 79 ? -12.055 -8.242 -7.703 1 98.56 79 GLY A CA 1
ATOM 609 C C . GLY A 1 79 ? -10.664 -8.203 -8.32 1 98.56 79 GLY A C 1
ATOM 610 O O . GLY A 1 79 ? -10.516 -7.922 -9.508 1 98.56 79 GLY A O 1
ATOM 611 N N . TYR A 1 80 ? -9.703 -8.469 -7.531 1 98.75 80 TYR A N 1
ATOM 612 C CA . TYR A 1 80 ? -8.336 -8.359 -8.031 1 98.75 80 TYR A CA 1
ATOM 613 C C . TYR A 1 80 ? -7.922 -9.633 -8.766 1 98.75 80 TYR A C 1
ATOM 615 O O . TYR A 1 80 ? -7.113 -9.586 -9.695 1 98.75 80 TYR A O 1
ATOM 623 N N . ILE A 1 81 ? -8.5 -10.758 -8.297 1 98.88 81 ILE A N 1
ATOM 624 C CA . ILE A 1 81 ? -8.188 -12.023 -8.953 1 98.88 81 ILE A CA 1
ATOM 625 C C . ILE A 1 81 ? -9.461 -12.859 -9.086 1 98.88 81 ILE A C 1
ATOM 627 O O . ILE A 1 81 ? -10.469 -12.57 -8.438 1 98.88 81 ILE A O 1
ATOM 631 N N . GLU A 1 82 ? -9.367 -13.75 -9.93 1 98.56 82 GLU A N 1
ATOM 632 C CA . GLU A 1 82 ? -10.188 -14.953 -9.914 1 98.56 82 GLU A CA 1
ATOM 633 C C . GLU A 1 82 ? -9.328 -16.203 -9.711 1 98.56 82 GLU A C 1
ATOM 635 O O . GLU A 1 82 ? -8.164 -16.219 -10.102 1 98.56 82 GLU A O 1
ATOM 640 N N . TRP A 1 83 ? -9.914 -17.156 -8.945 1 98.31 83 TRP A N 1
ATOM 641 C CA . TRP A 1 83 ? -9.109 -18.344 -8.711 1 98.31 83 TRP A CA 1
ATOM 642 C C . TRP A 1 83 ? -9.984 -19.594 -8.641 1 98.31 83 TRP A C 1
ATOM 644 O O . TRP A 1 83 ? -11.203 -19.484 -8.461 1 98.31 83 TRP A O 1
ATOM 654 N N . GLN A 1 84 ? -9.352 -20.703 -8.93 1 97.25 84 GLN A N 1
ATOM 655 C CA . GLN A 1 84 ? -10.016 -22 -8.867 1 97.25 84 GLN A CA 1
ATOM 656 C C . GLN A 1 84 ? -9.164 -23.016 -8.117 1 97.25 84 GLN A C 1
ATOM 658 O O . GLN A 1 84 ? -7.938 -22.906 -8.07 1 97.25 84 GLN A O 1
ATOM 663 N N . ARG A 1 85 ? -9.789 -23.953 -7.574 1 95.19 85 ARG A N 1
ATOM 664 C CA . ARG A 1 85 ? -9.109 -24.953 -6.75 1 95.19 85 ARG A CA 1
ATOM 665 C C . ARG A 1 85 ? -8.5 -26.047 -7.613 1 95.19 85 ARG A C 1
ATOM 667 O O . ARG A 1 85 ? -7.445 -26.594 -7.289 1 95.19 85 ARG A O 1
ATOM 674 N N . GLU A 1 86 ? -9.359 -26.375 -8.727 1 94.56 86 GLU A N 1
ATOM 675 C CA . GLU A 1 86 ? -8.898 -27.438 -9.617 1 94.56 86 GLU A CA 1
ATOM 676 C C . GLU A 1 86 ? -9.031 -27.031 -11.078 1 94.56 86 GLU A C 1
ATOM 678 O O . GLU A 1 86 ? -10.148 -26.844 -11.57 1 94.56 86 GLU A O 1
ATOM 683 N N . PRO A 1 87 ? -7.82 -26.906 -11.758 1 95.69 87 PRO A N 1
ATOM 684 C CA . PRO A 1 87 ? -6.469 -26.812 -11.203 1 95.69 87 PRO A CA 1
ATOM 685 C C . PRO A 1 87 ? -6.285 -25.594 -10.305 1 95.69 87 PRO A C 1
ATOM 687 O O . PRO A 1 87 ? -6.973 -24.578 -10.477 1 95.69 87 PRO A O 1
ATOM 690 N N . PHE A 1 88 ? -5.379 -25.656 -9.297 1 96.56 88 PHE A N 1
ATOM 691 C CA . PHE A 1 88 ? -5.145 -24.578 -8.344 1 96.56 88 PHE A CA 1
ATOM 692 C C . PHE A 1 88 ? -4.418 -23.422 -9.016 1 96.56 88 PHE A C 1
ATOM 694 O O . PHE A 1 88 ? -3.189 -23.422 -9.109 1 96.56 88 PHE A O 1
ATOM 701 N N . GLN A 1 89 ? -5.164 -22.422 -9.469 1 98.19 89 GLN A N 1
ATOM 702 C CA . GLN A 1 89 ? -4.602 -21.344 -10.266 1 98.19 89 GLN A CA 1
ATOM 703 C C . GLN A 1 89 ? -5.387 -20.047 -10.062 1 98.19 89 GLN A C 1
ATOM 705 O O . GLN A 1 89 ? -6.512 -20.062 -9.555 1 98.19 89 GLN A O 1
ATOM 710 N N . ALA A 1 90 ? -4.773 -19.016 -10.461 1 98.62 90 ALA A N 1
ATOM 711 C CA . ALA A 1 90 ? -5.383 -17.703 -10.375 1 98.62 90 ALA A CA 1
ATOM 712 C C . ALA A 1 90 ? -5.18 -16.922 -11.672 1 98.62 90 ALA A C 1
ATOM 714 O O . ALA A 1 90 ? -4.211 -17.156 -12.406 1 98.62 90 ALA A O 1
ATOM 715 N N . VAL A 1 91 ? -6.098 -16.062 -11.992 1 98.62 91 VAL A N 1
ATOM 716 C CA . VAL A 1 91 ? -6.031 -15.125 -13.109 1 98.62 91 VAL A CA 1
ATOM 717 C C . VAL A 1 91 ? -6.363 -13.711 -12.625 1 98.62 91 VAL A C 1
ATOM 719 O O . VAL A 1 91 ? -6.871 -13.531 -11.516 1 98.62 91 VAL A O 1
ATOM 722 N N . ARG A 1 92 ? -6.035 -12.758 -13.469 1 98.75 92 ARG A N 1
ATOM 723 C CA . ARG A 1 92 ? -6.371 -11.375 -13.141 1 98.75 92 ARG A CA 1
ATOM 724 C C . ARG A 1 92 ? -7.883 -11.172 -13.109 1 98.75 92 ARG A C 1
ATOM 726 O O . ARG A 1 92 ? -8.602 -11.703 -13.961 1 98.75 92 ARG A O 1
ATOM 733 N N . GLY A 1 93 ? -8.336 -10.438 -12.133 1 98.62 93 GLY A N 1
ATOM 734 C CA . GLY A 1 93 ? -9.734 -10.047 -12.062 1 98.62 93 GLY A CA 1
ATOM 735 C C . GLY A 1 93 ? -10.016 -8.711 -12.719 1 98.62 93 GLY A C 1
ATOM 736 O O . GLY A 1 93 ? -9.109 -8.062 -13.234 1 98.62 93 GLY A O 1
ATOM 737 N N . PRO A 1 94 ? -11.227 -8.336 -12.711 1 98.06 94 PRO A N 1
ATOM 738 C CA . PRO A 1 94 ? -11.641 -7.125 -13.422 1 98.06 94 PRO A CA 1
ATOM 739 C C . PRO A 1 94 ? -11.055 -5.852 -12.82 1 98.06 94 PRO A C 1
ATOM 741 O O . PRO A 1 94 ? -10.969 -4.824 -13.5 1 98.06 94 PRO A O 1
ATOM 744 N N . ARG A 1 95 ? -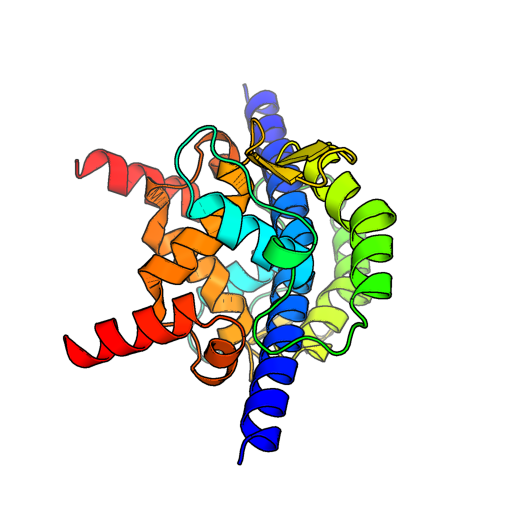10.594 -5.855 -11.578 1 98.25 95 ARG A N 1
ATOM 745 C CA . ARG A 1 95 ? -10.055 -4.668 -10.922 1 98.25 95 ARG A CA 1
ATOM 746 C C . ARG A 1 95 ? -8.57 -4.84 -10.609 1 98.25 95 ARG A C 1
ATOM 748 O O . ARG A 1 95 ? -8.055 -4.223 -9.68 1 98.25 95 ARG A O 1
ATOM 755 N N . PHE A 1 96 ? -7.934 -5.715 -11.336 1 98.69 96 PHE A N 1
ATOM 756 C CA . PHE A 1 96 ? -6.531 -6.031 -11.086 1 98.69 96 PHE A CA 1
ATOM 757 C C . PHE A 1 96 ? -5.676 -4.773 -11.133 1 98.69 96 PHE A C 1
ATOM 759 O O . PHE A 1 96 ? -4.727 -4.629 -10.359 1 98.69 96 PHE A O 1
ATOM 766 N N . ASP A 1 97 ? -6.031 -3.799 -11.977 1 97.94 97 ASP A N 1
ATOM 767 C CA . ASP A 1 97 ? -5.219 -2.604 -12.188 1 97.94 97 ASP A CA 1
ATOM 768 C C . ASP A 1 97 ? -5.148 -1.753 -10.922 1 97.94 97 ASP A C 1
ATOM 770 O O . ASP A 1 97 ? -4.184 -1.015 -10.719 1 97.94 97 ASP A O 1
ATOM 774 N N . GLU A 1 98 ? -6.145 -1.872 -10.07 1 98.38 98 GLU A N 1
ATOM 775 C CA . GLU A 1 98 ? -6.148 -1.1 -8.836 1 98.38 98 GLU A CA 1
ATOM 776 C C . GLU A 1 98 ? -4.988 -1.506 -7.93 1 98.38 98 GLU A C 1
ATOM 778 O O . GLU A 1 98 ? -4.309 -0.649 -7.359 1 98.38 98 GLU A O 1
ATOM 783 N N . VAL A 1 99 ? -4.762 -2.787 -7.871 1 98.62 99 VAL A N 1
ATOM 784 C CA . VAL A 1 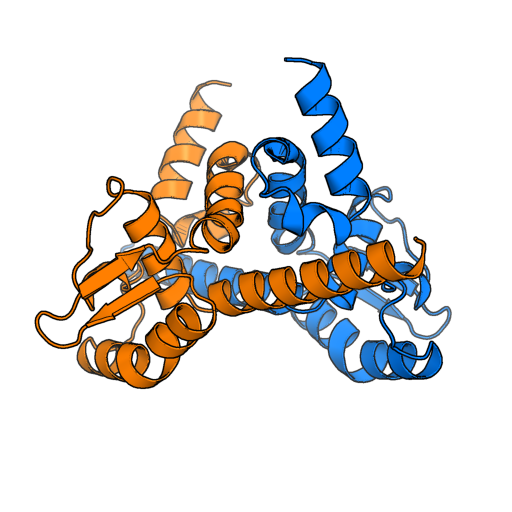99 ? -3.74 -3.273 -6.953 1 98.62 99 VAL A CA 1
ATOM 785 C C . VAL A 1 99 ? -2.383 -3.291 -7.652 1 98.62 99 VAL A C 1
ATOM 787 O O . VAL A 1 99 ? -1.352 -3.033 -7.027 1 98.62 99 VAL A O 1
ATOM 790 N N . ALA A 1 100 ? -2.363 -3.506 -8.945 1 98.25 100 ALA A N 1
ATOM 791 C CA . ALA A 1 100 ? -1.127 -3.607 -9.711 1 98.25 100 ALA A CA 1
ATOM 792 C C . ALA A 1 100 ? -0.415 -2.26 -9.789 1 98.25 100 ALA A C 1
ATOM 794 O O . ALA A 1 100 ? 0.816 -2.203 -9.852 1 98.25 100 ALA A O 1
ATOM 795 N N . ILE A 1 101 ? -1.14 -1.199 -9.719 1 98.44 101 ILE A N 1
ATOM 796 C CA . ILE A 1 101 ? -0.581 0.131 -9.938 1 98.44 101 ILE A CA 1
ATOM 797 C C . ILE A 1 101 ? 0.448 0.444 -8.852 1 98.44 101 ILE A C 1
ATOM 799 O O . ILE A 1 101 ? 1.452 1.109 -9.117 1 98.44 101 ILE A O 1
ATOM 803 N N . VAL A 1 102 ? 0.234 -0.034 -7.648 1 98.56 102 VAL A N 1
ATOM 804 C CA . VAL A 1 102 ? 1.146 0.255 -6.547 1 98.56 102 VAL A CA 1
ATOM 805 C C . VAL A 1 102 ? 2.486 -0.438 -6.789 1 98.56 102 VAL A C 1
ATOM 807 O O . VAL A 1 102 ? 3.545 0.183 -6.672 1 98.56 102 VAL A O 1
ATOM 810 N N . ILE A 1 103 ? 2.439 -1.671 -7.176 1 97.5 103 ILE A N 1
ATOM 811 C CA . ILE A 1 103 ? 3.639 -2.463 -7.422 1 97.5 103 ILE A CA 1
ATOM 812 C C . ILE A 1 103 ? 4.379 -1.914 -8.641 1 97.5 103 ILE A C 1
ATOM 814 O O . ILE A 1 103 ? 5.598 -1.723 -8.602 1 97.5 103 ILE A O 1
ATOM 818 N N . ASP A 1 104 ? 3.643 -1.614 -9.672 1 97 104 ASP A N 1
ATOM 819 C CA . ASP A 1 104 ? 4.223 -1.055 -10.891 1 97 104 ASP A CA 1
ATOM 820 C C . ASP A 1 104 ? 4.922 0.271 -10.602 1 97 104 ASP A C 1
ATOM 822 O O . ASP A 1 104 ? 6.016 0.525 -11.117 1 97 104 ASP A O 1
ATOM 826 N N . ALA A 1 105 ? 4.262 1.063 -9.82 1 97.88 105 ALA A N 1
ATOM 827 C CA . ALA A 1 105 ? 4.84 2.361 -9.477 1 97.88 105 ALA A CA 1
ATOM 828 C C . ALA A 1 105 ? 6.164 2.195 -8.742 1 97.88 105 ALA A C 1
ATOM 830 O O . ALA A 1 105 ? 7.117 2.941 -8.977 1 97.88 105 ALA A O 1
ATOM 831 N N . LEU A 1 106 ? 6.223 1.264 -7.832 1 97.75 106 LEU A N 1
ATOM 832 C CA . LEU A 1 106 ? 7.465 0.995 -7.121 1 97.75 106 LEU A CA 1
ATOM 833 C C . LEU A 1 106 ? 8.555 0.532 -8.078 1 97.75 106 LEU A C 1
ATOM 835 O O . LEU A 1 106 ? 9.703 0.97 -7.98 1 97.75 106 LEU A O 1
ATOM 839 N N . PHE A 1 107 ? 8.172 -0.299 -9.016 1 96 107 PHE A N 1
ATOM 840 C CA . PHE A 1 107 ? 9.133 -0.787 -9.992 1 96 107 PHE A CA 1
ATOM 841 C C . PHE A 1 107 ? 9.688 0.361 -10.836 1 96 107 PHE A C 1
ATOM 843 O O . PHE A 1 107 ? 10.883 0.409 -11.117 1 96 107 PHE A O 1
ATOM 850 N N . GLU A 1 108 ? 8.828 1.271 -11.188 1 95.81 108 GLU A N 1
ATOM 851 C CA . GLU A 1 108 ? 9.219 2.395 -12.031 1 95.81 108 GLU A CA 1
ATOM 852 C C . GLU A 1 108 ? 10.07 3.398 -11.25 1 95.81 108 GLU A C 1
ATOM 854 O O . GLU A 1 108 ? 10.703 4.277 -11.844 1 95.81 108 GLU A O 1
ATOM 859 N N . ASN A 1 109 ? 10.086 3.248 -9.977 1 96.19 109 ASN A N 1
ATOM 860 C CA . ASN A 1 109 ? 10.859 4.129 -9.109 1 96.19 109 ASN A CA 1
ATOM 861 C C . ASN A 1 109 ? 11.82 3.34 -8.227 1 96.19 109 ASN A C 1
ATOM 863 O O . ASN A 1 109 ? 12.047 3.699 -7.07 1 96.19 109 ASN A O 1
ATOM 867 N N . ALA A 1 110 ? 12.266 2.279 -8.703 1 96.5 110 ALA A N 1
ATOM 868 C CA . ALA A 1 110 ? 13.094 1.332 -7.957 1 96.5 110 ALA A CA 1
ATOM 869 C C . ALA A 1 110 ? 14.32 2.02 -7.371 1 96.5 110 ALA A C 1
ATOM 871 O O . ALA A 1 110 ? 14.742 1.7 -6.258 1 96.5 110 ALA A O 1
ATOM 872 N N . GLY A 1 111 ? 14.852 3.014 -8.094 1 96 111 GLY A N 1
ATOM 873 C CA . GLY A 1 111 ? 16.062 3.701 -7.672 1 96 111 GLY A CA 1
ATOM 874 C C . GLY A 1 111 ? 15.883 4.492 -6.391 1 96 111 GLY A C 1
ATOM 875 O O . GLY A 1 111 ? 16.859 4.832 -5.723 1 96 111 GLY A O 1
ATOM 876 N N . ALA A 1 112 ? 14.703 4.777 -6.055 1 96.5 112 ALA A N 1
ATOM 877 C CA . ALA A 1 112 ? 14.414 5.594 -4.879 1 96.5 112 ALA A CA 1
ATOM 878 C C . ALA A 1 112 ? 14.031 4.723 -3.686 1 96.5 112 ALA A C 1
ATOM 880 O O . ALA A 1 112 ? 13.906 5.215 -2.562 1 96.5 112 ALA A O 1
ATOM 881 N N . VAL A 1 113 ? 13.875 3.408 -3.869 1 97.69 113 VAL A N 1
ATOM 882 C CA . VAL A 1 113 ? 13.445 2.494 -2.812 1 97.69 113 VAL A CA 1
ATOM 883 C C . VAL A 1 113 ? 14.594 2.277 -1.826 1 97.69 113 VAL A C 1
ATOM 885 O O . VAL A 1 113 ? 15.719 1.984 -2.229 1 97.69 113 VAL A O 1
ATOM 888 N N . PRO A 1 114 ? 14.336 2.512 -0.502 1 97.44 114 PRO A N 1
ATOM 889 C CA . PRO A 1 114 ? 15.391 2.219 0.472 1 97.44 114 PRO A CA 1
ATOM 890 C C . PRO A 1 114 ? 16.016 0.842 0.267 1 97.44 114 PRO A C 1
ATOM 892 O O . PRO A 1 114 ? 15.297 -0.153 0.137 1 97.44 114 PRO A O 1
ATOM 895 N N . GLU A 1 115 ? 17.266 0.702 0.321 1 96.38 115 GLU A N 1
ATOM 896 C CA . GLU A 1 115 ? 18.031 -0.475 -0.085 1 96.38 115 GLU A CA 1
ATOM 897 C C . GLU A 1 115 ? 17.672 -1.687 0.772 1 96.38 115 GLU A C 1
ATOM 899 O O . GLU A 1 115 ? 17.594 -2.811 0.271 1 96.38 115 GLU A O 1
ATOM 904 N N . HIS A 1 116 ? 17.422 -1.416 2.072 1 95.94 116 HIS A N 1
ATOM 905 C CA . HIS A 1 116 ? 17.188 -2.529 2.988 1 95.94 116 HIS A CA 1
ATOM 906 C C . HIS A 1 116 ? 15.836 -3.186 2.736 1 95.94 116 HIS A C 1
ATOM 908 O O . HIS A 1 116 ? 15.547 -4.25 3.285 1 95.94 116 HIS A O 1
ATOM 914 N N . LEU A 1 117 ? 15.023 -2.582 1.865 1 96.69 117 LEU A N 1
ATOM 915 C CA . LEU A 1 117 ? 13.734 -3.156 1.52 1 96.69 117 LEU A CA 1
ATOM 916 C C . LEU A 1 117 ? 13.836 -4.012 0.262 1 96.69 117 LEU A C 1
ATOM 918 O O . LEU A 1 117 ? 12.93 -4.793 -0.038 1 96.69 117 LEU A O 1
ATOM 922 N N . LEU A 1 118 ? 14.906 -3.969 -0.421 1 95.44 118 LEU A N 1
ATOM 923 C CA . LEU A 1 118 ? 15.055 -4.543 -1.754 1 95.44 118 LEU A CA 1
ATOM 924 C C . LEU A 1 118 ? 15.125 -6.062 -1.687 1 95.44 118 LEU A C 1
ATOM 926 O O . LEU A 1 118 ? 14.578 -6.754 -2.549 1 95.44 118 LEU A O 1
ATOM 930 N N . PRO A 1 119 ? 15.648 -6.629 -0.658 1 92.06 119 PRO A N 1
ATOM 931 C CA . PRO A 1 119 ? 15.805 -8.086 -0.622 1 92.06 119 PRO A CA 1
ATOM 932 C C . PRO A 1 119 ? 14.469 -8.82 -0.588 1 92.06 119 PRO A C 1
ATOM 934 O O . PRO A 1 119 ? 14.422 -10.039 -0.802 1 92.06 119 PRO A O 1
ATOM 937 N N . ALA A 1 120 ? 13.367 -8.109 -0.363 1 90.44 120 ALA A N 1
ATOM 938 C CA . ALA A 1 120 ? 12.047 -8.734 -0.287 1 90.44 120 ALA A CA 1
ATOM 939 C C . ALA A 1 120 ? 11.523 -9.086 -1.677 1 90.44 120 ALA A C 1
ATOM 941 O O . ALA A 1 120 ? 10.578 -9.859 -1.813 1 90.44 120 ALA A O 1
ATOM 942 N N . CYS A 1 121 ? 12.07 -8.531 -2.662 1 90.19 121 CYS A N 1
ATOM 943 C CA . CYS A 1 121 ? 11.57 -8.672 -4.027 1 90.19 121 CYS A CA 1
ATOM 944 C C . CYS A 1 121 ? 12.719 -8.672 -5.027 1 90.19 121 CYS A C 1
ATOM 946 O O . CYS A 1 121 ? 13.258 -7.613 -5.355 1 90.19 121 CYS A O 1
ATOM 948 N N . PRO A 1 122 ? 12.961 -9.781 -5.578 1 87.06 122 PRO A N 1
ATOM 949 C CA . PRO A 1 122 ? 14.078 -9.883 -6.527 1 87.06 122 PRO A CA 1
ATOM 950 C C . PRO A 1 122 ? 13.883 -8.992 -7.754 1 87.06 122 PRO A C 1
ATOM 952 O O . PRO A 1 122 ? 14.844 -8.406 -8.25 1 87.06 122 PRO A O 1
ATOM 955 N N . THR A 1 123 ? 12.688 -8.891 -8.219 1 89.75 123 THR A N 1
ATOM 956 C CA . THR A 1 123 ? 12.406 -8.047 -9.375 1 89.75 123 THR A CA 1
ATOM 957 C C . THR A 1 123 ? 12.75 -6.594 -9.078 1 89.75 123 THR A C 1
ATOM 959 O O . THR A 1 123 ? 13.383 -5.922 -9.898 1 89.75 123 THR A O 1
ATOM 962 N N . LEU A 1 124 ? 12.406 -6.137 -7.961 1 92.38 124 LEU A N 1
ATOM 963 C CA . LEU A 1 124 ? 12.688 -4.766 -7.535 1 92.38 124 LEU A CA 1
ATOM 964 C C . LEU A 1 124 ? 14.188 -4.543 -7.371 1 92.38 124 LEU A C 1
ATOM 966 O O . LEU A 1 124 ? 14.703 -3.492 -7.75 1 92.38 124 LEU A O 1
ATOM 970 N N . GLU A 1 125 ? 14.812 -5.52 -6.812 1 92.12 125 GLU A N 1
ATOM 971 C CA . GLU A 1 125 ? 16.25 -5.438 -6.598 1 92.12 125 GLU A CA 1
ATOM 972 C C . GLU A 1 125 ? 17 -5.336 -7.926 1 92.12 125 GLU A C 1
ATOM 974 O O . GLU A 1 125 ? 17.922 -4.52 -8.07 1 92.12 125 GLU A O 1
ATOM 979 N N . GLN A 1 126 ? 16.578 -6.125 -8.844 1 92.12 126 GLN A N 1
ATOM 980 C CA . GLN A 1 126 ? 17.188 -6.102 -10.164 1 92.12 126 GLN A CA 1
ATOM 981 C C . GLN A 1 126 ? 17 -4.754 -10.844 1 92.12 126 GLN A C 1
ATOM 983 O O . GLN A 1 126 ? 17.922 -4.207 -11.445 1 92.12 126 GLN A O 1
ATOM 988 N N . LYS A 1 127 ? 15.812 -4.234 -10.812 1 92.75 127 LYS A N 1
ATOM 989 C CA . LYS A 1 127 ? 15.523 -2.93 -11.398 1 92.75 127 LYS A CA 1
ATOM 990 C C . LYS A 1 127 ? 16.328 -1.827 -10.719 1 92.75 127 LYS A C 1
ATOM 992 O O . LYS A 1 127 ? 16.812 -0.903 -11.375 1 92.75 127 LYS A O 1
ATOM 997 N N . TYR A 1 128 ? 16.469 -1.92 -9.461 1 93.25 128 TYR A N 1
ATOM 998 C CA . TYR A 1 128 ? 17.266 -0.975 -8.695 1 93.25 128 TYR A CA 1
ATOM 999 C C . TYR A 1 128 ? 18.703 -0.934 -9.203 1 93.25 128 TYR A C 1
ATOM 1001 O O . TYR A 1 128 ? 19.266 0.144 -9.438 1 93.25 128 TYR A O 1
ATOM 1009 N N . GLU A 1 129 ? 19.266 -2.111 -9.391 1 91.88 129 GLU A N 1
ATOM 1010 C CA . GLU A 1 129 ? 20.641 -2.223 -9.852 1 91.88 129 GLU A CA 1
ATOM 1011 C C . GLU A 1 129 ? 20.812 -1.636 -11.25 1 91.88 129 GLU A C 1
ATOM 1013 O O . GLU A 1 129 ? 21.797 -0.961 -11.531 1 91.88 129 GLU A O 1
ATOM 1018 N N . ARG A 1 130 ? 19.875 -1.785 -12.039 1 89.94 130 ARG A N 1
ATOM 1019 C CA . ARG A 1 130 ? 19.922 -1.255 -13.398 1 89.94 130 ARG A CA 1
ATOM 1020 C C . ARG A 1 130 ? 19.859 0.27 -13.398 1 89.94 130 ARG A C 1
ATOM 1022 O O . ARG A 1 130 ? 20.578 0.924 -14.164 1 89.94 130 ARG A O 1
ATOM 1029 N N . GLU A 1 131 ? 19.078 0.823 -12.586 1 87.62 131 GLU A N 1
ATOM 1030 C CA . GLU A 1 131 ? 18.922 2.273 -12.508 1 87.62 131 GLU A CA 1
ATOM 1031 C C . GLU A 1 131 ? 20.141 2.932 -11.898 1 87.62 131 GLU A C 1
ATOM 1033 O O . GLU A 1 131 ? 20.469 4.082 -12.211 1 87.62 131 GLU A O 1
ATOM 1038 N N . GLN A 1 132 ? 20.797 2.186 -11.055 1 85.81 132 GLN A N 1
ATOM 1039 C CA . GLN A 1 132 ? 22.016 2.723 -10.453 1 85.81 132 GLN A CA 1
ATOM 1040 C C . GLN A 1 132 ? 23.172 2.715 -11.453 1 85.81 132 GLN A C 1
ATOM 1042 O O . GLN A 1 132 ? 24.078 3.555 -11.375 1 85.81 132 GLN A O 1
ATOM 1047 N N . SER A 1 133 ? 23.156 1.761 -12.25 1 85.44 133 SER A N 1
ATOM 1048 C CA . SER A 1 133 ? 24.219 1.64 -13.242 1 85.44 133 SER A CA 1
ATOM 1049 C C . SER A 1 133 ? 24.062 2.678 -14.344 1 85.44 133 SER A C 1
ATOM 1051 O O . SER A 1 133 ? 25.047 3.051 -14.992 1 85.44 133 SER A O 1
ATOM 1053 N N . GLU A 1 134 ? 22.922 3.111 -14.711 1 71.31 134 GLU A N 1
ATOM 1054 C CA . GLU A 1 134 ? 22.672 4.094 -15.766 1 71.31 134 GLU A CA 1
ATOM 1055 C C . GLU A 1 134 ? 23.016 5.504 -15.297 1 71.31 134 GLU A C 1
ATOM 1057 O O . GLU A 1 134 ? 23.094 6.43 -16.109 1 71.31 134 GLU A O 1
ATOM 1062 N N . CYS A 1 135 ? 23.297 5.762 -13.992 1 54.16 135 CYS A N 1
ATOM 1063 C CA . CYS A 1 135 ? 23.766 7.062 -13.531 1 54.16 135 CYS A CA 1
ATOM 1064 C C . CYS A 1 135 ? 25.281 7.098 -13.453 1 54.16 135 CYS A C 1
ATOM 1066 O O . CYS A 1 135 ? 25.906 6.105 -13.078 1 54.16 135 CYS A O 1
ATOM 1068 N N . MET B 1 1 ? 26.641 -17.266 5.133 1 47.47 1 MET B N 1
ATOM 1069 C CA . MET B 1 1 ? 26.422 -16.25 4.102 1 47.47 1 MET B CA 1
ATOM 1070 C C . MET B 1 1 ? 25 -16.344 3.553 1 47.47 1 MET B C 1
ATOM 1072 O O . MET B 1 1 ? 24.328 -15.32 3.395 1 47.47 1 MET B O 1
ATOM 1076 N N . VAL B 1 2 ? 24.422 -17.641 3.385 1 63.81 2 VAL B N 1
ATOM 1077 C CA . VAL B 1 2 ? 23.094 -17.953 2.867 1 63.81 2 VAL B CA 1
ATOM 1078 C C . VAL B 1 2 ? 22.031 -17.562 3.896 1 63.81 2 VAL B C 1
ATOM 1080 O O . VAL B 1 2 ? 21 -16.984 3.547 1 63.81 2 VAL B O 1
ATOM 1083 N N . SER B 1 3 ? 22.453 -17.672 5.109 1 77.56 3 SER B N 1
ATOM 1084 C CA . SER B 1 3 ? 21.547 -17.422 6.234 1 77.56 3 SER B CA 1
ATOM 1085 C C . SER B 1 3 ? 21.297 -15.938 6.426 1 77.56 3 SER B C 1
ATOM 1087 O O . SER B 1 3 ? 20.172 -15.516 6.695 1 77.56 3 SER B O 1
ATOM 1089 N N . HIS B 1 4 ? 22.391 -15.203 6.098 1 81.81 4 HIS B N 1
ATOM 1090 C CA . HIS B 1 4 ? 22.281 -13.766 6.297 1 81.81 4 HIS B CA 1
ATOM 1091 C C . HIS B 1 4 ? 21.359 -13.133 5.262 1 81.81 4 HIS B C 1
ATOM 1093 O O . HIS B 1 4 ? 20.5 -12.312 5.605 1 81.81 4 HIS B O 1
ATOM 1099 N N . ARG B 1 5 ? 21.453 -13.602 4.094 1 83.75 5 ARG B N 1
ATOM 1100 C CA . ARG B 1 5 ? 20.609 -13.07 3.031 1 83.75 5 ARG B CA 1
ATOM 1101 C C . ARG B 1 5 ? 19.141 -13.414 3.277 1 83.75 5 ARG B C 1
ATOM 1103 O O . ARG B 1 5 ? 18.25 -12.602 3.01 1 83.75 5 ARG B O 1
ATOM 1110 N N . ARG B 1 6 ? 18.953 -14.578 3.691 1 86.75 6 ARG B N 1
ATOM 1111 C CA . ARG B 1 6 ? 17.594 -15 4.004 1 86.75 6 ARG B CA 1
ATOM 1112 C C . ARG B 1 6 ? 17 -14.148 5.121 1 86.75 6 ARG B C 1
ATOM 1114 O O . ARG B 1 6 ? 15.82 -13.766 5.059 1 86.75 6 ARG B O 1
ATOM 1121 N N . GLN B 1 7 ? 17.797 -13.859 6.117 1 90.31 7 GLN B N 1
ATOM 1122 C CA . GLN B 1 7 ? 17.328 -13.039 7.23 1 90.31 7 GLN B CA 1
ATOM 1123 C C . GLN B 1 7 ? 17 -11.625 6.766 1 90.31 7 GLN B C 1
ATOM 1125 O O . GLN B 1 7 ? 16 -11.039 7.195 1 90.31 7 GLN B O 1
ATOM 1130 N N . GLU B 1 8 ? 17.859 -11.148 5.898 1 91.75 8 GLU B N 1
ATOM 1131 C CA . GLU B 1 8 ? 17.625 -9.82 5.352 1 91.75 8 GLU B CA 1
ATOM 1132 C C . GLU B 1 8 ? 16.328 -9.773 4.531 1 91.75 8 GLU B C 1
ATOM 1134 O O . GLU B 1 8 ? 15.562 -8.812 4.625 1 91.75 8 GLU B O 1
ATOM 1139 N N . ALA B 1 9 ? 16.156 -10.789 3.799 1 92.44 9 ALA B N 1
ATOM 1140 C CA . ALA B 1 9 ? 14.938 -10.883 2.988 1 92.44 9 ALA B CA 1
ATOM 1141 C C . ALA B 1 9 ? 13.695 -10.984 3.871 1 92.44 9 ALA B C 1
ATOM 1143 O O . ALA B 1 9 ? 12.68 -10.344 3.604 1 92.44 9 ALA B O 1
ATOM 1144 N N . GLN B 1 10 ? 13.75 -11.742 4.914 1 92.44 10 GLN B N 1
ATOM 1145 C CA . GLN B 1 10 ? 12.633 -11.898 5.84 1 92.44 10 GLN B CA 1
ATOM 1146 C C . GLN B 1 10 ? 12.312 -10.578 6.539 1 92.44 10 GLN B C 1
ATOM 1148 O O . GLN B 1 10 ? 11.141 -10.227 6.703 1 92.44 10 GLN B O 1
ATOM 1153 N N . GLU B 1 11 ? 13.328 -9.93 6.922 1 94.25 11 GLU B N 1
ATOM 1154 C CA . GLU B 1 11 ? 13.133 -8.625 7.543 1 94.25 11 GLU B CA 1
ATOM 1155 C C . GLU B 1 11 ? 12.523 -7.629 6.562 1 94.25 11 GLU B C 1
ATOM 1157 O O . GLU B 1 11 ? 11.609 -6.879 6.922 1 94.25 11 GLU B O 1
ATOM 1162 N N . ALA B 1 12 ? 13 -7.648 5.359 1 95.94 12 ALA B N 1
ATOM 1163 C CA . ALA B 1 12 ? 12.445 -6.77 4.332 1 95.94 12 ALA B CA 1
ATOM 1164 C C . ALA B 1 12 ? 10.977 -7.078 4.07 1 95.94 12 ALA B C 1
ATOM 1166 O O . ALA B 1 12 ? 10.172 -6.168 3.877 1 95.94 12 ALA B O 1
ATOM 1167 N N . ILE B 1 13 ? 10.641 -8.328 4.109 1 95.75 13 ILE B N 1
ATOM 1168 C CA . ILE B 1 13 ? 9.258 -8.742 3.912 1 95.75 13 ILE B CA 1
ATOM 1169 C C . ILE B 1 13 ? 8.391 -8.195 5.039 1 95.75 13 ILE B C 1
ATOM 1171 O O . ILE B 1 13 ? 7.328 -7.617 4.789 1 95.75 13 ILE B O 1
ATOM 1175 N N . ARG B 1 14 ? 8.812 -8.328 6.219 1 95.5 14 ARG B N 1
ATOM 1176 C CA . ARG B 1 14 ? 8.078 -7.82 7.367 1 95.5 14 ARG B CA 1
ATOM 1177 C C . ARG B 1 14 ? 7.91 -6.309 7.285 1 95.5 14 ARG B C 1
ATOM 1179 O O . ARG B 1 14 ? 6.855 -5.773 7.641 1 95.5 14 ARG B O 1
ATOM 1186 N N . ARG B 1 15 ? 8.875 -5.695 6.855 1 96.94 15 ARG B N 1
ATOM 1187 C CA . ARG B 1 15 ? 8.836 -4.238 6.754 1 96.94 15 ARG B CA 1
ATOM 1188 C C . ARG B 1 15 ? 7.855 -3.795 5.672 1 96.94 15 ARG B C 1
ATOM 1190 O O . ARG B 1 15 ? 7.09 -2.848 5.871 1 96.94 15 ARG B O 1
ATOM 1197 N N . TRP B 1 16 ? 7.867 -4.488 4.598 1 97.56 16 TRP B N 1
ATOM 1198 C CA . TRP B 1 16 ? 6.887 -4.176 3.562 1 97.56 16 TRP B CA 1
ATOM 1199 C C . TRP B 1 16 ? 5.469 -4.445 4.059 1 97.56 16 TRP B C 1
ATOM 1201 O O . TRP B 1 16 ? 4.547 -3.678 3.773 1 97.56 16 TRP B O 1
ATOM 1211 N N . ASP B 1 17 ? 5.285 -5.566 4.781 1 97.56 17 ASP B N 1
ATOM 1212 C CA . ASP B 1 17 ? 3.979 -5.828 5.375 1 97.56 17 ASP B CA 1
ATOM 1213 C C . ASP B 1 17 ? 3.521 -4.66 6.242 1 97.56 17 ASP B C 1
ATOM 1215 O O . ASP B 1 17 ? 2.369 -4.23 6.156 1 97.56 17 ASP B O 1
ATOM 1219 N N . ARG B 1 18 ? 4.426 -4.156 7.008 1 98.25 18 ARG B N 1
ATOM 1220 C CA . ARG B 1 18 ? 4.117 -3.055 7.914 1 98.25 18 ARG B CA 1
ATOM 1221 C C . ARG B 1 18 ? 3.814 -1.778 7.137 1 98.25 18 ARG B C 1
ATOM 1223 O O . ARG B 1 18 ? 2.92 -1.017 7.508 1 98.25 18 ARG B O 1
ATOM 1230 N N . VAL B 1 19 ? 4.531 -1.52 6.074 1 98.81 19 VAL B N 1
ATOM 1231 C CA . VAL B 1 19 ? 4.309 -0.348 5.23 1 98.81 19 VAL B CA 1
ATOM 1232 C C . VAL B 1 19 ? 2.887 -0.369 4.68 1 98.81 19 VAL B C 1
ATOM 1234 O O . VAL B 1 19 ? 2.137 0.597 4.844 1 98.81 19 VAL B O 1
ATOM 1237 N N . PHE B 1 20 ? 2.545 -1.452 4.113 1 98.75 20 PHE B N 1
ATOM 1238 C CA . PHE B 1 20 ? 1.23 -1.521 3.488 1 98.75 20 PHE B CA 1
ATOM 1239 C C . PHE B 1 20 ? 0.128 -1.541 4.539 1 98.75 20 PHE B C 1
ATOM 1241 O O . PHE B 1 20 ? -0.953 -0.99 4.324 1 98.75 20 PHE B O 1
ATOM 1248 N N . GLU B 1 21 ? 0.357 -2.133 5.68 1 98.62 21 GLU B N 1
ATOM 1249 C CA . GLU B 1 21 ? -0.591 -2.051 6.785 1 98.62 21 GLU B CA 1
ATOM 1250 C C . GLU B 1 21 ? -0.804 -0.605 7.223 1 98.62 21 GLU B C 1
ATOM 1252 O O . GLU B 1 21 ? -1.94 -0.169 7.414 1 98.62 21 GLU B O 1
ATOM 1257 N N . ALA B 1 22 ? 0.247 0.077 7.355 1 98.69 22 ALA B N 1
ATOM 1258 C CA . ALA B 1 22 ? 0.194 1.471 7.789 1 98.69 22 ALA B CA 1
ATOM 1259 C C . ALA B 1 22 ? -0.623 2.316 6.816 1 98.69 22 ALA B C 1
ATOM 1261 O O . ALA B 1 22 ? -1.352 3.221 7.234 1 98.69 22 ALA B O 1
ATOM 1262 N N . LEU B 1 23 ? -0.548 1.995 5.574 1 98.5 23 LEU B N 1
ATOM 1263 C CA . LEU B 1 23 ? -1.167 2.812 4.539 1 98.5 23 LEU B CA 1
ATOM 1264 C C . LEU B 1 23 ? -2.596 2.354 4.266 1 98.5 23 LEU B C 1
ATOM 1266 O O . LEU B 1 23 ? -3.293 2.941 3.434 1 98.5 23 LEU B O 1
ATOM 1270 N N . SER B 1 24 ? -3.1 1.315 5 1 98.25 24 SER B N 1
ATOM 1271 C CA . SER B 1 24 ? -4.398 0.723 4.691 1 98.25 24 SER B CA 1
ATOM 1272 C C . SER B 1 24 ? -5.531 1.503 5.348 1 98.25 24 SER B C 1
ATOM 1274 O O . SER B 1 24 ? -6.68 1.056 5.348 1 98.25 24 SER B O 1
ATOM 1276 N N . ALA B 1 25 ? -5.27 2.635 5.863 1 96.81 25 ALA B N 1
ATOM 1277 C CA . ALA B 1 25 ? -6.266 3.547 6.418 1 96.81 25 ALA B CA 1
ATOM 1278 C C . ALA B 1 25 ? -6.043 4.973 5.922 1 96.81 25 ALA B C 1
ATOM 1280 O O . ALA B 1 25 ? -4.938 5.508 6.027 1 96.81 25 ALA B O 1
ATOM 1281 N N . ALA B 1 26 ? -7.141 5.586 5.523 1 95.69 26 ALA B N 1
ATOM 1282 C CA . ALA B 1 26 ? -7.055 6.887 4.867 1 95.69 26 ALA B CA 1
ATOM 1283 C C . ALA B 1 26 ? -6.41 7.922 5.785 1 95.69 26 ALA B C 1
ATOM 1285 O O . ALA B 1 26 ? -5.539 8.68 5.355 1 95.69 26 ALA B O 1
ATOM 1286 N N . PRO B 1 27 ? -6.723 7.953 7.051 1 95.25 27 PRO B N 1
ATOM 1287 C CA . PRO B 1 27 ? -6.109 8.977 7.902 1 95.25 27 PRO B CA 1
ATOM 1288 C C . PRO B 1 27 ? -4.594 8.828 8 1 95.25 27 PRO B C 1
ATOM 1290 O O . PRO B 1 27 ? -3.871 9.828 7.992 1 95.25 27 PRO B O 1
ATOM 1293 N N . ARG B 1 28 ? -4.109 7.598 8.133 1 97.62 28 ARG B N 1
ATOM 1294 C CA . ARG B 1 28 ? -2.666 7.379 8.188 1 97.62 28 ARG B CA 1
ATOM 1295 C C . ARG B 1 28 ? -2.008 7.762 6.863 1 97.62 28 ARG B C 1
ATOM 1297 O O . ARG B 1 28 ? -0.953 8.398 6.848 1 97.62 28 ARG B O 1
ATOM 1304 N N . ARG B 1 29 ? -2.639 7.379 5.816 1 96.62 29 ARG B N 1
ATOM 1305 C CA . ARG B 1 29 ? -2.104 7.688 4.496 1 96.62 29 ARG B CA 1
ATOM 1306 C C . ARG B 1 29 ? -2.012 9.195 4.277 1 96.62 29 ARG B C 1
ATOM 1308 O O . ARG B 1 29 ? -1.011 9.688 3.758 1 96.62 29 ARG B O 1
ATOM 1315 N N . HIS B 1 30 ? -3.053 9.906 4.645 1 94.94 30 HIS B N 1
ATOM 1316 C CA . HIS B 1 30 ? -3.057 11.352 4.484 1 94.94 30 HIS B CA 1
ATOM 1317 C C . HIS B 1 30 ? -1.998 12.008 5.367 1 94.94 30 HIS B C 1
ATOM 1319 O O . HIS B 1 30 ? -1.333 12.953 4.949 1 94.94 30 HIS B O 1
ATOM 1325 N N . LEU B 1 31 ? -1.865 11.492 6.527 1 97.25 31 LEU B N 1
ATOM 1326 C CA . LEU B 1 31 ? -0.838 12.008 7.422 1 97.25 31 LEU B CA 1
ATOM 1327 C C . LEU B 1 31 ? 0.55 11.844 6.812 1 97.25 31 LEU B C 1
ATOM 1329 O O . LEU B 1 31 ? 1.361 12.766 6.844 1 97.25 31 LEU B O 1
ATOM 1333 N N . VAL B 1 32 ? 0.82 10.688 6.262 1 97.75 32 VAL B N 1
ATOM 1334 C CA . VAL B 1 32 ? 2.105 10.43 5.621 1 97.75 32 VAL B CA 1
ATOM 1335 C C . VAL B 1 32 ? 2.309 11.398 4.457 1 97.75 32 VAL B C 1
ATOM 1337 O O . VAL B 1 32 ? 3.395 11.953 4.289 1 97.75 32 VAL B O 1
ATOM 1340 N N . ASP B 1 33 ? 1.322 11.594 3.711 1 96.06 33 ASP B N 1
ATOM 1341 C CA . ASP B 1 33 ? 1.363 12.516 2.584 1 96.06 33 ASP B CA 1
ATOM 1342 C C . ASP B 1 33 ? 1.704 13.93 3.045 1 96.06 33 ASP B C 1
ATOM 1344 O O . ASP B 1 33 ? 2.576 14.586 2.467 1 96.06 33 ASP B O 1
ATOM 1348 N N . GLU B 1 34 ? 1.015 14.375 4.066 1 96.31 34 GLU B N 1
ATOM 1349 C CA . GLU B 1 34 ? 1.232 15.719 4.602 1 96.31 34 GLU B CA 1
ATOM 1350 C C . GLU B 1 34 ? 2.648 15.875 5.148 1 96.31 34 GLU B C 1
ATOM 1352 O O . GLU B 1 34 ? 3.289 16.906 4.945 1 96.31 34 GLU B O 1
ATOM 1357 N N . LEU B 1 35 ? 3.111 14.875 5.816 1 97.94 35 LEU B N 1
ATOM 1358 C CA . LEU B 1 35 ? 4.453 14.914 6.387 1 97.94 35 LEU B CA 1
ATOM 1359 C C . LEU B 1 35 ? 5.512 14.922 5.285 1 97.94 35 LEU B C 1
ATOM 1361 O O . LEU B 1 35 ? 6.57 15.531 5.441 1 97.94 35 LEU B O 1
ATOM 1365 N N . ALA B 1 36 ? 5.227 14.219 4.207 1 96.31 36 ALA B N 1
ATOM 1366 C CA . ALA B 1 36 ? 6.16 14.164 3.084 1 96.31 36 ALA B CA 1
ATOM 1367 C C . ALA B 1 36 ? 6.328 15.539 2.447 1 96.31 36 ALA B C 1
ATOM 1369 O O . ALA B 1 36 ? 7.355 15.82 1.825 1 96.31 36 ALA B O 1
ATOM 1370 N N . ALA B 1 37 ? 5.383 16.422 2.631 1 94.56 37 ALA B N 1
ATOM 1371 C CA . ALA B 1 37 ? 5.34 17.703 1.935 1 94.56 37 ALA B CA 1
ATOM 1372 C C . ALA B 1 37 ? 6.078 18.781 2.727 1 94.56 37 ALA B C 1
ATOM 1374 O O . ALA B 1 37 ? 6.383 19.859 2.195 1 94.56 37 ALA B O 1
ATOM 1375 N N . VAL B 1 38 ? 6.395 18.531 3.965 1 96.25 38 VAL B N 1
ATOM 1376 C CA . VAL B 1 38 ? 7.07 19.547 4.77 1 96.25 38 VAL B CA 1
ATOM 1377 C C . VAL B 1 38 ? 8.57 19.266 4.801 1 96.25 38 VAL B C 1
ATOM 1379 O O . VAL B 1 38 ? 9 18.141 4.559 1 96.25 38 VAL B O 1
ATOM 1382 N N . PRO B 1 39 ? 9.359 20.281 5.012 1 94.88 39 PRO B N 1
ATOM 1383 C CA . PRO B 1 39 ? 10.812 20.094 5.051 1 94.88 39 PRO B CA 1
ATOM 1384 C C . PRO B 1 39 ? 11.258 19.172 6.184 1 94.88 39 PRO B C 1
ATOM 1386 O O . PRO B 1 39 ? 10.484 18.891 7.102 1 94.88 39 PRO B O 1
ATOM 1389 N N . ASP B 1 40 ? 12.492 18.719 5.98 1 91.69 40 ASP B N 1
ATOM 1390 C CA . ASP B 1 40 ? 13.07 17.875 7.016 1 91.69 40 ASP B CA 1
ATOM 1391 C C . ASP B 1 40 ? 13 18.547 8.383 1 91.69 40 ASP B C 1
ATOM 1393 O O . ASP B 1 40 ? 13.336 19.719 8.516 1 91.69 40 ASP B O 1
ATOM 1397 N N . GLY B 1 41 ? 12.461 17.828 9.344 1 92.12 41 GLY B N 1
ATOM 1398 C CA . GLY B 1 41 ? 12.328 18.375 10.688 1 92.12 41 GLY B CA 1
ATOM 1399 C C . GLY B 1 41 ? 11.039 19.141 10.891 1 92.12 41 GLY B C 1
ATOM 1400 O O . GLY B 1 41 ? 10.734 19.562 12.008 1 92.12 41 GLY B O 1
ATOM 1401 N N . GLY B 1 42 ? 10.312 19.297 9.805 1 96.75 42 GLY B N 1
ATOM 1402 C CA . GLY B 1 42 ? 9.031 19.969 9.914 1 96.75 42 GLY B CA 1
ATOM 1403 C C . GLY B 1 42 ? 7.969 19.141 10.602 1 96.75 42 GLY B C 1
ATOM 1404 O O . GLY B 1 42 ? 8.094 17.922 10.695 1 96.75 42 GLY B O 1
ATOM 1405 N N . SER B 1 43 ? 6.93 19.844 11.188 1 98.19 43 SER B N 1
ATOM 1406 C CA . SER B 1 43 ? 5.828 19.172 11.875 1 98.19 43 SER B CA 1
ATOM 1407 C C . SER B 1 43 ? 4.492 19.484 11.211 1 98.19 43 SER B C 1
ATOM 1409 O O . SER B 1 43 ? 4.395 20.422 10.414 1 98.19 43 SER B O 1
ATOM 1411 N N . VAL B 1 44 ? 3.541 18.672 11.453 1 98.31 44 VAL B N 1
ATOM 1412 C CA . VAL B 1 44 ? 2.174 18.922 11.008 1 98.31 44 VAL B CA 1
ATOM 1413 C C . VAL B 1 44 ? 1.228 18.891 12.211 1 98.31 44 VAL B C 1
ATOM 1415 O O . VAL B 1 44 ? 1.476 18.188 13.188 1 98.31 44 VAL B O 1
ATOM 1418 N N . SER B 1 45 ? 0.144 19.625 12.062 1 97.31 45 SER B N 1
ATOM 1419 C CA . SER B 1 45 ? -0.848 19.719 13.125 1 97.31 45 SER B CA 1
ATOM 1420 C C . SER B 1 45 ? -1.88 18.594 13.008 1 97.31 45 SER B C 1
ATOM 1422 O O . SER B 1 45 ? -2.361 18.297 11.906 1 97.31 45 SER B O 1
ATOM 1424 N N . LEU B 1 46 ? -2.164 18.062 14.211 1 95.75 46 LEU B N 1
ATOM 1425 C CA . LEU B 1 46 ? -3.207 17.047 14.289 1 95.75 46 LEU B CA 1
ATOM 1426 C C . LEU B 1 46 ? -4.473 17.609 14.93 1 95.75 46 LEU B C 1
ATOM 1428 O O . LEU B 1 46 ? -4.398 18.5 15.781 1 95.75 46 LEU B O 1
ATOM 1432 N N . PRO B 1 47 ? -5.688 17.234 14.508 1 93.94 47 PRO B N 1
ATOM 1433 C CA . PRO B 1 47 ? -5.949 16.141 13.586 1 93.94 47 PRO B CA 1
ATOM 1434 C C . PRO B 1 47 ? -5.969 16.578 12.125 1 93.94 47 PRO B C 1
ATOM 1436 O O . PRO B 1 47 ? -6.148 15.75 11.227 1 93.94 47 PRO B O 1
ATOM 1439 N N . ASP B 1 48 ? -5.695 17.812 11.781 1 92.5 48 ASP B N 1
ATOM 1440 C CA . ASP B 1 48 ? -5.91 18.391 10.461 1 92.5 48 ASP B CA 1
ATOM 1441 C C . ASP B 1 48 ? -5.102 17.656 9.398 1 92.5 48 ASP B C 1
ATOM 1443 O O . ASP B 1 48 ? -5.598 17.406 8.297 1 92.5 48 ASP B O 1
ATOM 1447 N N . ALA B 1 49 ? -3.934 17.266 9.695 1 94.75 49 ALA B N 1
ATOM 1448 C CA . ALA B 1 49 ? -3.021 16.641 8.742 1 94.75 49 ALA B CA 1
ATOM 1449 C C . ALA B 1 49 ? -3.479 15.227 8.391 1 94.75 49 ALA B C 1
ATOM 1451 O O . ALA B 1 49 ? -2.992 14.633 7.422 1 94.75 49 ALA B O 1
ATOM 1452 N N . ALA B 1 50 ? -4.422 14.695 9.141 1 94.75 50 ALA B N 1
ATOM 1453 C CA . ALA B 1 50 ? -4.832 13.305 8.945 1 94.75 50 ALA B CA 1
ATOM 1454 C C . ALA B 1 50 ? -6.234 13.234 8.344 1 94.75 50 ALA B C 1
ATOM 1456 O O . ALA B 1 50 ? -6.754 12.141 8.094 1 94.75 50 ALA B O 1
ATOM 1457 N N . VAL B 1 51 ? -6.867 14.344 8.07 1 92.38 51 VAL B N 1
ATOM 1458 C CA . VAL B 1 51 ? -8.211 14.383 7.504 1 92.38 51 VAL B CA 1
ATOM 1459 C C . VAL B 1 51 ? -8.141 14.188 5.988 1 92.38 51 VAL B C 1
ATOM 1461 O O . VAL B 1 51 ? -7.609 15.039 5.273 1 92.38 51 VAL B O 1
ATOM 1464 N N . PRO B 1 52 ? -8.711 13.172 5.512 1 89 52 PRO B N 1
ATOM 1465 C CA . PRO B 1 52 ? -8.742 13.008 4.055 1 89 52 PRO B CA 1
ATOM 1466 C C . PRO B 1 52 ? -9.609 14.055 3.365 1 89 52 PRO B C 1
ATOM 1468 O O . PRO B 1 52 ? -10.461 14.68 4.004 1 89 52 PRO B O 1
ATOM 1471 N N . PRO B 1 53 ? -9.289 14.492 2.188 1 78.38 53 PRO B N 1
ATOM 1472 C CA . PRO B 1 53 ? -9.969 15.578 1.469 1 78.38 53 PRO B CA 1
ATOM 1473 C C . PRO B 1 53 ? -11.484 15.398 1.43 1 78.38 53 PRO B C 1
ATOM 1475 O O . PRO B 1 53 ? -12.227 16.391 1.377 1 78.38 53 PRO B O 1
ATOM 1478 N N . ALA B 1 54 ? -12.016 14.352 1.164 1 70.81 54 ALA B N 1
ATOM 1479 C CA . ALA B 1 54 ? -13.469 14.227 1.027 1 70.81 54 ALA B CA 1
ATOM 1480 C C . ALA B 1 54 ? -14.141 14.148 2.393 1 70.81 54 ALA B C 1
ATOM 1482 O O . ALA B 1 54 ? -15.352 13.93 2.482 1 70.81 54 ALA B O 1
ATOM 1483 N N . GLY B 1 55 ? -13.398 14.906 3.344 1 62.41 55 GLY B N 1
ATOM 1484 C CA . GLY B 1 55 ? -14 15.008 4.664 1 62.41 55 GLY B CA 1
ATOM 1485 C C . GLY B 1 55 ? -14.578 13.695 5.156 1 62.41 55 GLY B C 1
ATOM 1486 O O . GLY B 1 55 ? -15.797 13.562 5.293 1 62.41 55 GLY B O 1
ATOM 1487 N N . ALA B 1 56 ? -13.727 12.641 5.07 1 59.16 56 ALA B N 1
ATOM 1488 C CA . ALA B 1 56 ? -14.344 11.406 5.551 1 59.16 56 ALA B CA 1
ATOM 1489 C C . ALA B 1 56 ? -15.289 11.672 6.715 1 59.16 56 ALA B C 1
ATOM 1491 O O . ALA B 1 56 ? -15.18 12.703 7.391 1 59.16 56 ALA B O 1
ATOM 1492 N N . GLN B 1 57 ? -16.391 11.031 6.746 1 61.12 57 GLN B N 1
ATOM 1493 C CA . GLN B 1 57 ? -17.609 11.125 7.555 1 61.12 57 GLN B CA 1
ATOM 1494 C C . GLN B 1 57 ? -17.266 11.18 9.047 1 61.12 57 GLN B C 1
ATOM 1496 O O . GLN B 1 57 ? -18.156 11.383 9.875 1 61.12 57 GLN B O 1
ATOM 1501 N N . SER B 1 58 ? -15.969 11.062 9.227 1 65.44 58 SER B N 1
ATOM 1502 C CA . SER B 1 58 ? -15.844 10.945 10.68 1 65.44 58 SER B CA 1
ATOM 1503 C C . SER B 1 58 ? -15.906 12.312 11.352 1 65.44 58 SER B C 1
ATOM 1505 O O . SER B 1 58 ? -15.375 13.297 10.828 1 65.44 58 SER B O 1
ATOM 1507 N N . GLU B 1 59 ? -16.734 12.422 12.312 1 78.75 59 GLU B N 1
ATOM 1508 C CA . GLU B 1 59 ? -16.719 13.602 13.172 1 78.75 59 GLU B CA 1
ATOM 1509 C C . GLU B 1 59 ? -15.305 13.922 13.648 1 78.75 59 GLU B C 1
ATOM 1511 O O . GLU B 1 59 ? -14.516 13.016 13.922 1 78.75 59 GLU B O 1
ATOM 1516 N N . PRO B 1 60 ? -14.984 15.117 13.656 1 81.19 60 PRO B N 1
ATOM 1517 C CA . PRO B 1 60 ? -13.633 15.523 14.078 1 81.19 60 PRO B CA 1
ATOM 1518 C C . PRO B 1 60 ? -13.211 14.875 15.398 1 81.19 60 PRO B C 1
ATOM 1520 O O . PRO B 1 60 ? -12.062 14.445 15.539 1 81.19 60 PRO B O 1
ATOM 1523 N N . GLU B 1 61 ? -14.094 14.836 16.312 1 87.5 61 GLU B N 1
ATOM 1524 C CA . GLU B 1 61 ? -13.758 14.25 17.609 1 87.5 61 GLU B CA 1
ATOM 1525 C C . GLU B 1 61 ? -13.492 12.75 17.484 1 87.5 61 GLU B C 1
ATOM 1527 O O . GLU B 1 61 ? -12.594 12.219 18.141 1 87.5 61 GLU B O 1
ATOM 1532 N N . GLU B 1 62 ? -14.227 12.148 16.688 1 89.62 62 GLU B N 1
ATOM 1533 C CA . GLU B 1 62 ? -14.008 10.727 16.469 1 89.62 62 GLU B CA 1
ATOM 1534 C C . GLU B 1 62 ? -12.656 10.477 15.812 1 89.62 62 GLU B C 1
ATOM 1536 O O . GLU B 1 62 ? -11.945 9.539 16.188 1 89.62 62 GLU B O 1
ATOM 1541 N N . LEU B 1 63 ? -12.375 11.273 14.844 1 91.38 63 LEU B N 1
ATOM 1542 C CA . LEU B 1 63 ? -11.078 11.148 14.188 1 91.38 63 LEU B CA 1
ATOM 1543 C C . LEU B 1 63 ? -9.945 11.352 15.188 1 91.38 63 LEU B C 1
ATOM 1545 O O . LEU B 1 63 ? -8.953 10.609 15.172 1 91.38 63 LEU B O 1
ATOM 1549 N N . ARG B 1 64 ? -10.102 12.305 16.078 1 92.94 64 ARG B N 1
ATOM 1550 C CA . ARG B 1 64 ? -9.086 12.578 17.094 1 92.94 64 ARG B CA 1
ATOM 1551 C C . ARG B 1 64 ? -8.875 11.367 18 1 92.94 64 ARG B C 1
ATOM 1553 O O . ARG B 1 64 ? -7.734 11 18.297 1 92.94 64 ARG B O 1
ATOM 1560 N N . ILE B 1 65 ? -9.891 10.781 18.406 1 94.62 65 ILE B N 1
ATOM 1561 C CA . ILE B 1 65 ? -9.836 9.609 19.266 1 94.62 65 ILE B CA 1
ATOM 1562 C C . ILE B 1 65 ? -9.156 8.453 18.531 1 94.62 65 ILE B C 1
ATOM 1564 O O . ILE B 1 65 ? -8.242 7.824 19.062 1 94.62 65 ILE B O 1
ATOM 1568 N N . ASP B 1 66 ? -9.594 8.25 17.312 1 94.56 66 ASP B N 1
ATOM 1569 C CA . ASP B 1 66 ? -9.023 7.164 16.531 1 94.56 66 ASP B CA 1
ATOM 1570 C C . ASP B 1 66 ? -7.531 7.395 16.281 1 94.56 66 ASP B C 1
ATOM 1572 O O . ASP B 1 66 ? -6.73 6.457 16.359 1 94.56 66 ASP B O 1
ATOM 1576 N N . LEU B 1 67 ? -7.211 8.625 15.977 1 95.56 67 LEU B N 1
ATOM 1577 C CA . LEU B 1 67 ? -5.809 8.969 15.766 1 95.56 67 LEU B CA 1
ATOM 1578 C C . LEU B 1 67 ? -4.98 8.641 17 1 95.56 67 LEU B C 1
ATOM 1580 O O . LEU B 1 67 ? -3.951 7.969 16.906 1 95.56 67 LEU B O 1
ATOM 1584 N N . HIS B 1 68 ? -5.449 9.016 18.094 1 95.38 68 HIS B N 1
ATOM 1585 C CA . HIS B 1 68 ? -4.719 8.883 19.344 1 95.38 68 HIS B CA 1
ATOM 1586 C C . HIS B 1 68 ? -4.586 7.418 19.75 1 95.38 68 HIS B C 1
ATOM 1588 O O . HIS B 1 68 ? -3.527 6.992 20.219 1 95.38 68 HIS B O 1
ATOM 1594 N N . HIS B 1 69 ? -5.531 6.668 19.531 1 95.81 69 HIS B N 1
ATOM 1595 C CA . HIS B 1 69 ? -5.566 5.332 20.109 1 95.81 69 HIS B CA 1
ATOM 1596 C C . HIS B 1 69 ? -5.18 4.27 19.094 1 95.81 69 HIS B C 1
ATOM 1598 O O . HIS B 1 69 ? -4.797 3.158 19.469 1 95.81 69 HIS B O 1
ATOM 1604 N N . ARG B 1 70 ? -5.246 4.652 17.906 1 97.19 70 ARG B N 1
ATOM 1605 C CA . ARG B 1 70 ? -5.039 3.607 16.906 1 97.19 70 ARG B CA 1
ATOM 1606 C C . ARG B 1 70 ? -3.992 4.027 15.875 1 97.19 70 ARG B C 1
ATOM 1608 O O . ARG B 1 70 ? -2.955 3.379 15.734 1 97.19 70 ARG B O 1
ATOM 1615 N N . HIS B 1 71 ? -4.219 5.066 15.203 1 97.88 71 HIS B N 1
ATOM 1616 C CA . HIS B 1 71 ? -3.436 5.375 14.016 1 97.88 71 HIS B CA 1
ATOM 1617 C C . HIS B 1 71 ? -2.043 5.875 14.383 1 97.88 71 HIS B C 1
ATOM 1619 O O . HIS B 1 71 ? -1.042 5.375 13.867 1 97.88 71 HIS B O 1
ATOM 1625 N N . LEU B 1 72 ? -2.012 6.852 15.289 1 98.5 72 LEU B N 1
ATOM 1626 C CA . LEU B 1 72 ? -0.725 7.453 15.609 1 98.5 72 LEU B CA 1
ATOM 1627 C C . LEU B 1 72 ? 0.194 6.441 16.281 1 98.5 72 LEU B C 1
ATOM 1629 O O . LEU B 1 72 ? 1.365 6.316 15.922 1 98.5 72 LEU B O 1
ATOM 1633 N N . PRO B 1 73 ? -0.283 5.605 17.234 1 98.31 73 PRO B N 1
ATOM 1634 C CA . PRO B 1 73 ? 0.59 4.598 17.844 1 98.31 73 PRO B CA 1
ATOM 1635 C C . PRO B 1 73 ? 1.125 3.594 16.828 1 98.31 73 PRO B C 1
ATOM 1637 O O . PRO B 1 73 ? 2.297 3.213 16.875 1 98.31 73 PRO B O 1
ATOM 1640 N N . MET B 1 74 ? 0.309 3.197 15.914 1 98.12 74 MET B N 1
ATOM 1641 C CA . MET B 1 74 ? 0.74 2.25 14.891 1 98.12 74 MET B CA 1
ATOM 1642 C C . MET B 1 74 ? 1.889 2.826 14.07 1 98.12 74 MET B C 1
ATOM 1644 O O . MET B 1 74 ? 2.896 2.152 13.852 1 98.12 74 MET B O 1
ATOM 1648 N N . LEU B 1 75 ? 1.761 4.039 13.625 1 98.75 75 LEU B N 1
ATOM 1649 C CA . LEU B 1 75 ? 2.787 4.703 12.828 1 98.75 75 LEU B CA 1
ATOM 1650 C C . LEU B 1 75 ? 4.059 4.914 13.641 1 98.75 75 LEU B C 1
ATOM 1652 O O . LEU B 1 75 ? 5.164 4.746 13.133 1 98.75 75 LEU B O 1
ATOM 1656 N N . ALA B 1 76 ? 3.842 5.258 14.883 1 98.69 76 ALA B N 1
ATOM 1657 C CA . ALA B 1 76 ? 4.98 5.516 15.766 1 98.69 76 ALA B CA 1
ATOM 1658 C C . ALA B 1 76 ? 5.738 4.227 16.062 1 98.69 76 ALA B C 1
ATOM 1660 O O . ALA B 1 76 ? 6.973 4.211 16.062 1 98.69 76 ALA B O 1
ATOM 1661 N N . ASP B 1 77 ? 4.996 3.123 16.297 1 98.19 77 ASP B N 1
ATOM 1662 C CA . ASP B 1 77 ? 5.598 1.826 16.594 1 98.19 77 ASP B CA 1
ATOM 1663 C C . ASP B 1 77 ? 6.48 1.355 15.438 1 98.19 77 ASP B C 1
ATOM 1665 O O . ASP B 1 77 ? 7.496 0.689 15.656 1 98.19 77 ASP B O 1
ATOM 1669 N N . ALA B 1 78 ? 6.129 1.746 14.266 1 98.19 78 ALA B N 1
ATOM 1670 C CA . ALA B 1 78 ? 6.883 1.353 13.078 1 98.19 78 ALA B CA 1
ATOM 1671 C C . ALA B 1 78 ? 8.039 2.314 12.82 1 98.19 78 ALA B C 1
ATOM 1673 O O . ALA B 1 78 ? 8.867 2.074 11.938 1 98.19 78 ALA B O 1
ATOM 1674 N N . GLY B 1 79 ? 8.062 3.414 13.523 1 98.5 79 GLY B N 1
ATOM 1675 C CA . GLY B 1 79 ? 9.125 4.395 13.359 1 98.5 79 GLY B CA 1
ATOM 1676 C C . GLY B 1 79 ? 8.867 5.375 12.234 1 98.5 79 GLY B C 1
ATOM 1677 O O . GLY B 1 79 ? 9.781 6.062 11.781 1 98.5 79 GLY B O 1
ATOM 1678 N N . TYR B 1 80 ? 7.668 5.438 11.812 1 98.75 80 TYR B N 1
ATOM 1679 C CA . TYR B 1 80 ? 7.359 6.293 10.672 1 98.75 80 TYR B CA 1
ATOM 1680 C C . TYR B 1 80 ? 7.137 7.734 11.117 1 98.75 80 TYR B C 1
ATOM 1682 O O . TYR B 1 80 ? 7.418 8.672 10.367 1 98.75 80 TYR B O 1
ATOM 1690 N N . ILE B 1 81 ? 6.609 7.859 12.359 1 98.88 81 ILE B N 1
ATOM 1691 C CA . ILE B 1 81 ? 6.387 9.203 12.883 1 98.88 81 ILE B CA 1
ATOM 1692 C C . ILE B 1 81 ? 6.793 9.258 14.352 1 98.88 81 ILE B C 1
ATOM 1694 O O . ILE B 1 81 ? 6.969 8.219 14.992 1 98.88 81 ILE B O 1
ATOM 1698 N N . GLU B 1 82 ? 6.996 10.406 14.758 1 98.56 82 GLU B N 1
A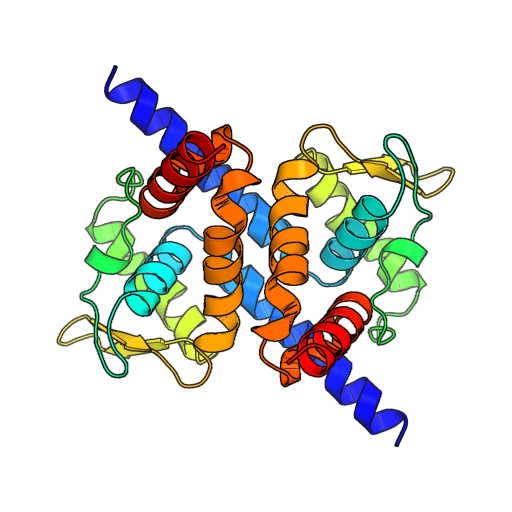TOM 1699 C CA . GLU B 1 82 ? 6.902 10.789 16.172 1 98.56 82 GLU B CA 1
ATOM 1700 C C . GLU B 1 82 ? 5.77 11.789 16.391 1 98.56 82 GLU B C 1
ATOM 1702 O O . GLU B 1 82 ? 5.426 12.555 15.484 1 98.56 82 GLU B O 1
ATOM 1707 N N . TRP B 1 83 ? 5.102 11.609 17.562 1 98.25 83 TRP B N 1
ATOM 1708 C CA . TRP B 1 83 ? 4 12.539 17.781 1 98.25 83 TRP B CA 1
ATOM 1709 C C . TRP B 1 83 ? 3.873 12.875 19.266 1 98.25 83 TRP B C 1
ATOM 1711 O O . TRP B 1 83 ? 4.422 12.172 20.125 1 98.25 83 TRP B O 1
ATOM 1721 N N . GLN B 1 84 ? 3.281 14.031 19.5 1 97.19 84 GLN B N 1
ATOM 1722 C CA . GLN B 1 84 ? 3.027 14.5 20.844 1 97.19 84 GLN B CA 1
ATOM 1723 C C . GLN B 1 84 ? 1.59 14.992 21 1 97.19 84 GLN B C 1
ATOM 1725 O O . GLN B 1 84 ? 0.965 15.414 20.031 1 97.19 84 GLN B O 1
ATOM 1730 N N . ARG B 1 85 ? 1.109 14.938 22.156 1 95.06 85 ARG B N 1
ATOM 1731 C CA . ARG B 1 85 ? -0.28 15.289 22.438 1 95.06 85 ARG B CA 1
ATOM 1732 C C . ARG B 1 85 ? -0.438 16.797 22.594 1 95.06 85 ARG B C 1
ATOM 1734 O O . ARG B 1 85 ? -1.467 17.359 22.219 1 95.06 85 ARG B O 1
ATOM 1741 N N . GLU B 1 86 ? 0.675 17.375 23.281 1 94.5 86 GLU B N 1
ATOM 1742 C CA . GLU B 1 86 ? 0.629 18.812 23.531 1 94.5 86 GLU B CA 1
ATOM 1743 C C . GLU B 1 86 ? 1.956 19.484 23.156 1 94.5 86 GLU B C 1
ATOM 1745 O O . GLU B 1 86 ? 2.98 19.219 23.797 1 94.5 86 GLU B O 1
ATOM 1750 N N . PRO B 1 87 ? 1.895 20.375 22.109 1 95.56 87 PRO B N 1
ATOM 1751 C CA . PRO B 1 87 ? 0.816 20.531 21.125 1 95.56 87 PRO B CA 1
ATOM 1752 C C . PRO B 1 87 ? 0.583 19.266 20.312 1 95.56 87 PRO B C 1
ATOM 1754 O O . PRO B 1 87 ? 1.504 18.453 20.125 1 95.56 87 PRO B O 1
ATOM 1757 N N . PHE B 1 88 ? -0.672 19.016 19.812 1 96.5 88 PHE B N 1
ATOM 1758 C CA . PHE B 1 88 ? -1.029 17.828 19.062 1 96.5 88 PHE B CA 1
ATOM 1759 C C . PHE B 1 88 ? -0.419 17.875 17.656 1 96.5 88 PHE B C 1
ATOM 1761 O O . PHE B 1 88 ? -0.992 18.469 16.75 1 96.5 88 PHE B O 1
ATOM 1768 N N . GLN B 1 89 ? 0.73 17.234 17.469 1 98.12 89 GLN B N 1
ATOM 1769 C CA . GLN B 1 89 ? 1.482 17.344 16.234 1 98.12 89 GLN B CA 1
ATOM 1770 C C . GLN B 1 89 ? 2.307 16.078 15.977 1 98.12 89 GLN B C 1
ATOM 1772 O O . GLN B 1 89 ? 2.525 15.281 16.891 1 98.12 89 GLN B O 1
ATOM 1777 N N . ALA B 1 90 ? 2.717 15.969 14.789 1 98.62 90 ALA B N 1
ATOM 1778 C CA . ALA B 1 90 ? 3.543 14.844 14.375 1 98.62 90 ALA B CA 1
ATOM 1779 C C . ALA B 1 90 ? 4.723 15.312 13.531 1 98.62 90 ALA B C 1
ATOM 1781 O O . ALA B 1 90 ? 4.652 16.359 12.875 1 98.62 90 ALA B O 1
ATOM 1782 N N . VAL B 1 91 ? 5.809 14.586 13.594 1 98.62 91 VAL B N 1
ATOM 1783 C CA . VAL B 1 91 ? 6.996 14.789 12.766 1 98.62 91 VAL B CA 1
ATOM 1784 C C . VAL B 1 91 ? 7.418 13.461 12.148 1 98.62 91 VAL B C 1
ATOM 1786 O O . VAL B 1 91 ? 6.949 12.398 12.555 1 98.62 91 VAL B O 1
ATOM 1789 N N . ARG B 1 92 ? 8.273 13.578 11.141 1 98.75 92 ARG B N 1
ATOM 1790 C CA . ARG B 1 92 ? 8.797 12.367 10.516 1 98.75 92 ARG B CA 1
ATOM 1791 C C . ARG B 1 92 ? 9.664 11.578 11.492 1 98.75 92 ARG B C 1
ATOM 1793 O O . ARG B 1 92 ? 10.43 12.164 12.258 1 98.75 92 ARG B O 1
ATOM 1800 N N . GLY B 1 93 ? 9.492 10.289 11.477 1 98.62 93 GLY B N 1
ATOM 1801 C CA . GLY B 1 93 ? 10.336 9.398 12.266 1 98.62 93 GLY B CA 1
ATOM 1802 C C . GLY B 1 93 ? 11.539 8.891 11.492 1 98.62 93 GLY B C 1
ATOM 1803 O O . GLY B 1 93 ? 11.719 9.227 10.32 1 98.62 93 GLY B O 1
ATOM 1804 N N . PRO B 1 94 ? 12.336 8.141 12.125 1 98.06 94 PRO B N 1
ATOM 1805 C CA . PRO B 1 94 ? 13.594 7.688 11.531 1 98.06 94 PRO B CA 1
ATOM 1806 C C . PRO B 1 94 ? 13.383 6.762 10.336 1 98.06 94 PRO B C 1
ATOM 1808 O O . PRO B 1 94 ? 14.281 6.613 9.5 1 98.06 94 PRO B O 1
ATOM 1811 N N . ARG B 1 95 ? 12.234 6.145 10.172 1 98.25 95 ARG B N 1
ATOM 1812 C CA . ARG B 1 95 ? 11.969 5.211 9.086 1 98.25 95 ARG B CA 1
ATOM 1813 C C . ARG B 1 95 ? 10.891 5.746 8.148 1 98.25 95 ARG B C 1
ATOM 1815 O O . ARG B 1 95 ? 10.211 4.977 7.473 1 98.25 95 ARG B O 1
ATOM 1822 N N . PHE B 1 96 ? 10.695 7.031 8.148 1 98.75 96 PHE B N 1
ATOM 1823 C CA . PHE B 1 96 ? 9.648 7.668 7.359 1 98.75 96 PHE B CA 1
ATOM 1824 C C . PHE B 1 96 ? 9.773 7.297 5.887 1 98.75 96 PHE B C 1
ATOM 1826 O O . PHE B 1 96 ? 8.766 7.109 5.199 1 98.75 96 PHE B O 1
ATOM 1833 N N . ASP B 1 97 ? 11 7.109 5.395 1 97.94 97 ASP B N 1
ATOM 1834 C CA . ASP B 1 97 ? 11.25 6.871 3.979 1 97.94 97 ASP B CA 1
ATOM 1835 C C . ASP B 1 97 ? 10.648 5.539 3.529 1 97.94 97 ASP B C 1
ATOM 1837 O O . ASP B 1 97 ? 10.32 5.367 2.355 1 97.94 97 ASP B O 1
ATOM 1841 N N . GLU B 1 98 ? 10.492 4.617 4.465 1 98.38 98 GLU B N 1
ATOM 1842 C CA . GLU B 1 98 ? 9.906 3.322 4.117 1 98.38 98 GLU B CA 1
ATOM 1843 C C . GLU B 1 98 ? 8.461 3.471 3.658 1 98.38 98 GLU B C 1
ATOM 1845 O O . GLU B 1 98 ? 8.055 2.871 2.658 1 98.38 98 GLU B O 1
ATOM 1850 N N . VAL B 1 99 ? 7.758 4.301 4.359 1 98.62 99 VAL B N 1
ATOM 1851 C CA . VAL B 1 99 ? 6.336 4.43 4.055 1 98.62 99 VAL B CA 1
ATOM 1852 C C . VAL B 1 99 ? 6.133 5.488 2.971 1 98.62 99 VAL B C 1
ATOM 1854 O O . VAL B 1 99 ? 5.242 5.355 2.125 1 98.62 99 VAL B O 1
ATOM 1857 N N . ALA B 1 100 ? 6.977 6.484 2.936 1 98.25 100 ALA B N 1
ATOM 1858 C CA . ALA B 1 100 ? 6.852 7.59 1.989 1 98.25 100 ALA B CA 1
ATOM 1859 C C . ALA B 1 100 ? 7.109 7.121 0.56 1 98.25 100 ALA B C 1
ATOM 1861 O O . ALA B 1 100 ? 6.535 7.656 -0.39 1 98.25 100 ALA B O 1
ATOM 1862 N N . ILE B 1 101 ? 7.891 6.117 0.393 1 98.44 101 ILE B N 1
ATOM 1863 C CA . ILE B 1 101 ? 8.328 5.688 -0.931 1 98.44 101 ILE B CA 1
ATOM 1864 C C . ILE B 1 101 ? 7.125 5.223 -1.746 1 98.44 101 ILE B C 1
ATOM 1866 O O . ILE B 1 101 ? 7.074 5.426 -2.961 1 98.44 101 ILE B O 1
ATOM 1870 N N . VAL B 1 102 ? 6.145 4.617 -1.109 1 98.56 102 VAL B N 1
ATOM 1871 C CA . VAL B 1 102 ? 4.98 4.105 -1.823 1 98.56 102 VAL B CA 1
ATOM 1872 C C . VAL B 1 102 ? 4.16 5.27 -2.377 1 98.56 102 VAL B C 1
ATOM 1874 O O . VAL B 1 102 ? 3.783 5.27 -3.551 1 98.56 102 VAL B O 1
ATOM 1877 N N . ILE B 1 103 ? 3.932 6.258 -1.565 1 97.38 103 ILE B N 1
ATOM 1878 C CA . ILE B 1 103 ? 3.146 7.426 -1.949 1 97.38 103 ILE B CA 1
ATOM 1879 C C . ILE B 1 103 ? 3.891 8.211 -3.025 1 97.38 103 ILE B C 1
ATOM 1881 O O . ILE B 1 103 ? 3.303 8.594 -4.039 1 97.38 103 ILE B O 1
ATOM 1885 N N . ASP B 1 104 ? 5.168 8.398 -2.826 1 96.94 104 ASP B N 1
ATOM 1886 C CA . ASP B 1 104 ? 6 9.109 -3.791 1 96.94 104 ASP B CA 1
ATOM 1887 C C . ASP B 1 104 ? 5.988 8.414 -5.148 1 96.94 104 ASP B C 1
ATOM 1889 O O . ASP B 1 104 ? 5.898 9.07 -6.188 1 96.94 104 ASP B O 1
ATOM 1893 N N . ALA B 1 105 ? 6.094 7.125 -5.086 1 97.88 105 ALA B N 1
ATOM 1894 C CA . ALA B 1 105 ? 6.094 6.355 -6.328 1 97.88 105 ALA B CA 1
ATOM 1895 C C . ALA B 1 105 ? 4.781 6.535 -7.082 1 97.88 105 ALA B C 1
ATOM 1897 O O . ALA B 1 105 ? 4.773 6.648 -8.312 1 97.88 105 ALA B O 1
ATOM 1898 N N . LEU B 1 106 ? 3.686 6.523 -6.379 1 97.69 106 LEU B N 1
ATOM 1899 C CA . LEU B 1 106 ? 2.391 6.742 -7.012 1 97.69 106 LEU B CA 1
ATOM 1900 C C . LEU B 1 106 ? 2.318 8.133 -7.637 1 97.69 106 LEU B C 1
ATOM 1902 O O . LEU B 1 106 ? 1.821 8.289 -8.75 1 97.69 106 LEU B O 1
ATOM 1906 N N . PHE B 1 107 ? 2.85 9.102 -6.926 1 95.75 107 PHE B N 1
ATOM 1907 C CA . PHE B 1 107 ? 2.854 10.461 -7.449 1 95.75 107 PHE B CA 1
ATOM 1908 C C . PHE B 1 107 ? 3.67 10.547 -8.734 1 95.75 107 PHE B C 1
ATOM 1910 O O . PHE B 1 107 ? 3.258 11.203 -9.695 1 95.75 107 PHE B O 1
ATOM 1917 N N . GLU B 1 108 ? 4.785 9.867 -8.758 1 95.75 108 GLU B N 1
ATOM 1918 C CA . GLU B 1 108 ? 5.676 9.906 -9.914 1 95.75 108 GLU B CA 1
ATOM 1919 C C . GLU B 1 108 ? 5.082 9.141 -11.094 1 95.75 108 GLU B C 1
ATOM 1921 O O . GLU B 1 108 ? 5.551 9.273 -12.227 1 95.75 108 GLU B O 1
ATOM 1926 N N . ASN B 1 109 ? 4.07 8.398 -10.836 1 96 109 ASN B N 1
ATOM 1927 C CA . ASN B 1 109 ? 3.402 7.617 -11.867 1 96 109 ASN B CA 1
ATOM 1928 C C . ASN B 1 109 ? 1.91 7.93 -11.93 1 96 109 ASN B C 1
ATOM 1930 O O . ASN B 1 109 ? 1.095 7.039 -12.172 1 96 109 ASN B O 1
ATOM 1934 N N . ALA B 1 110 ? 1.575 9.086 -11.617 1 96.25 110 ALA B N 1
ATOM 1935 C CA . ALA B 1 110 ? 0.187 9.523 -11.492 1 96.25 110 ALA B CA 1
ATOM 1936 C C . ALA B 1 110 ? -0.596 9.234 -12.773 1 96.25 110 ALA B C 1
ATOM 1938 O O . ALA B 1 110 ? -1.774 8.875 -12.719 1 96.25 110 ALA B O 1
ATOM 1939 N N . GLY B 1 111 ? 0.078 9.336 -13.922 1 95.75 111 GLY B N 1
ATOM 1940 C CA . GLY B 1 111 ? -0.574 9.148 -15.211 1 95.75 111 GLY B CA 1
ATOM 1941 C C . GLY B 1 111 ? -1.079 7.73 -15.422 1 95.75 111 GLY B C 1
ATOM 1942 O O . GLY B 1 111 ? -1.938 7.496 -16.281 1 95.75 111 GLY B O 1
ATOM 1943 N N . ALA B 1 112 ? -0.594 6.824 -14.711 1 96.38 112 ALA B N 1
ATOM 1944 C CA . ALA B 1 112 ? -0.953 5.418 -14.875 1 96.38 112 ALA B CA 1
ATOM 1945 C C . ALA B 1 112 ? -1.999 4.992 -13.852 1 96.38 112 ALA B C 1
ATOM 1947 O O . ALA B 1 112 ? -2.547 3.891 -13.93 1 96.38 112 ALA B O 1
ATOM 1948 N N . VAL B 1 113 ? -2.342 5.852 -12.883 1 97.56 113 VAL B N 1
ATOM 1949 C CA . VAL B 1 113 ? -3.289 5.527 -11.82 1 97.56 113 VAL B CA 1
ATOM 1950 C C . VAL B 1 113 ? -4.707 5.492 -12.391 1 97.56 113 VAL B C 1
ATOM 1952 O O . VAL B 1 113 ? -5.129 6.422 -13.078 1 97.56 113 VAL B O 1
ATOM 1955 N N . PRO B 1 114 ? -5.438 4.359 -12.172 1 97.31 114 PRO B N 1
ATOM 1956 C CA . PRO B 1 114 ? -6.832 4.344 -12.617 1 97.31 114 PRO B CA 1
ATOM 1957 C C . PRO B 1 114 ? -7.602 5.59 -12.195 1 97.31 114 PRO B C 1
ATOM 1959 O O . PRO B 1 114 ? -7.559 5.98 -11.023 1 97.31 114 PRO B O 1
ATOM 1962 N N . GLU B 1 115 ? -8.359 6.168 -13.008 1 96.19 115 GLU B N 1
ATOM 1963 C CA . GLU B 1 115 ? -8.969 7.48 -12.844 1 96.19 115 GLU B CA 1
ATOM 1964 C C . GLU B 1 115 ? -9.93 7.5 -11.664 1 96.19 115 GLU B C 1
ATOM 1966 O O . GLU B 1 115 ? -10.016 8.492 -10.938 1 96.19 115 GLU B O 1
ATOM 1971 N N . HIS B 1 116 ? -10.641 6.379 -11.477 1 95.94 116 HIS B N 1
ATOM 1972 C CA . HIS B 1 116 ? -11.672 6.355 -10.445 1 95.94 116 HIS B CA 1
ATOM 1973 C C . HIS B 1 116 ? -11.055 6.348 -9.047 1 95.94 116 HIS B C 1
ATOM 1975 O O . HIS B 1 116 ? -11.766 6.512 -8.055 1 95.94 116 HIS B O 1
ATOM 1981 N N . LEU B 1 117 ? -9.719 6.203 -8.977 1 96.62 117 LEU B N 1
ATOM 1982 C CA . LEU B 1 117 ? -9.031 6.23 -7.688 1 96.62 117 LEU B CA 1
ATOM 1983 C C . LEU B 1 117 ? -8.531 7.633 -7.371 1 96.62 117 LEU B C 1
ATOM 1985 O O . LEU B 1 117 ? -8.164 7.922 -6.227 1 96.62 117 LEU B O 1
ATOM 1989 N N . LEU B 1 118 ? -8.578 8.523 -8.281 1 95.38 118 LEU B N 1
ATOM 1990 C CA . LEU B 1 118 ? -7.922 9.828 -8.195 1 95.38 118 LEU B CA 1
ATOM 1991 C C . LEU B 1 118 ? -8.664 10.75 -7.234 1 95.38 118 LEU B C 1
ATOM 1993 O O . LEU B 1 118 ? -8.047 11.516 -6.496 1 95.38 118 LEU B O 1
ATOM 1997 N N . PRO B 1 119 ? -9.938 10.633 -7.09 1 92 119 PRO B N 1
ATOM 1998 C CA . PRO B 1 119 ? -10.68 11.562 -6.238 1 92 119 PRO B CA 1
ATOM 1999 C C . PRO B 1 119 ? -10.305 11.438 -4.766 1 92 119 PRO B C 1
ATOM 2001 O O . PRO B 1 119 ? -10.641 12.312 -3.963 1 92 119 PRO B O 1
ATOM 2004 N N . ALA B 1 120 ? -9.602 10.367 -4.395 1 90.44 120 ALA B N 1
ATOM 2005 C CA . ALA B 1 120 ? -9.227 10.148 -3 1 90.44 120 ALA B CA 1
ATOM 2006 C C . ALA B 1 120 ? -8.078 11.07 -2.594 1 90.44 120 ALA B C 1
ATOM 2008 O O . ALA B 1 120 ? -7.805 11.25 -1.404 1 90.44 120 ALA B O 1
ATOM 2009 N N . CYS B 1 121 ? -7.406 11.602 -3.494 1 90.06 121 CYS B N 1
ATOM 2010 C CA . CYS B 1 121 ? -6.203 12.391 -3.244 1 90.06 121 CYS B CA 1
ATOM 2011 C C . CYS B 1 121 ? -6.098 13.547 -4.23 1 90.06 121 CYS B C 1
ATOM 2013 O O . CYS B 1 121 ? -5.648 13.359 -5.363 1 90.06 121 CYS B O 1
ATOM 2015 N N . PRO B 1 122 ? -6.352 14.688 -3.748 1 86.62 122 PRO B N 1
ATOM 2016 C CA . PRO B 1 122 ? -6.32 15.852 -4.641 1 86.62 122 PRO B CA 1
ATOM 2017 C C . PRO B 1 122 ? -4.941 16.078 -5.254 1 86.62 122 PRO B C 1
ATOM 2019 O O . PRO B 1 122 ? -4.84 16.469 -6.422 1 86.62 122 PRO B O 1
ATOM 2022 N N . THR B 1 123 ? -3.926 15.852 -4.523 1 88.88 123 THR B N 1
ATOM 2023 C CA . THR B 1 123 ? -2.57 16.031 -5.035 1 88.88 123 THR B CA 1
ATOM 2024 C C . THR B 1 123 ? -2.301 15.078 -6.199 1 88.88 123 THR B C 1
ATOM 2026 O O . THR B 1 123 ? -1.751 15.492 -7.223 1 88.88 123 THR B O 1
ATOM 2029 N N . LEU B 1 124 ? -2.707 13.898 -6.09 1 91.81 124 LEU B N 1
ATOM 2030 C CA . LEU B 1 124 ? -2.543 12.898 -7.133 1 91.81 124 LEU B CA 1
ATOM 2031 C C . LEU B 1 124 ? -3.371 13.25 -8.367 1 91.81 124 LEU B C 1
ATOM 2033 O O . LEU B 1 124 ? -2.912 13.078 -9.492 1 91.81 124 LEU B O 1
ATOM 2037 N N . GLU B 1 125 ? -4.551 13.711 -8.102 1 91.69 125 GLU B N 1
ATOM 2038 C CA . GLU B 1 125 ? -5.445 14.102 -9.188 1 91.69 125 GLU B CA 1
ATOM 2039 C C . GLU B 1 125 ? -4.852 15.25 -10.008 1 91.69 125 GLU B C 1
ATOM 2041 O O . GLU B 1 125 ? -4.883 15.219 -11.234 1 91.69 125 GLU B O 1
ATOM 2046 N N . GLN B 1 126 ? -4.297 16.188 -9.305 1 91.5 126 GLN B N 1
ATOM 2047 C CA . GLN B 1 126 ? -3.672 17.328 -9.977 1 91.5 126 GLN B CA 1
ATOM 2048 C C . GLN B 1 126 ? -2.479 16.875 -10.812 1 91.5 126 GLN B C 1
ATOM 2050 O O . GLN B 1 126 ? -2.309 17.328 -11.953 1 91.5 126 GLN B O 1
ATOM 2055 N N . LYS B 1 127 ? -1.649 16.047 -10.273 1 92.12 127 LYS B N 1
ATOM 2056 C CA . LYS B 1 127 ? -0.497 15.523 -11 1 92.12 127 LYS B CA 1
ATOM 2057 C C . LYS B 1 127 ? -0.936 14.727 -12.219 1 92.12 127 LYS B C 1
ATOM 2059 O O . LYS B 1 127 ? -0.312 14.805 -13.281 1 92.12 127 LYS B O 1
ATOM 2064 N N . TYR B 1 128 ? -1.955 13.992 -12.078 1 92.69 128 TYR B N 1
ATOM 2065 C CA . TYR B 1 128 ? -2.527 13.227 -13.18 1 92.69 128 TYR B CA 1
ATOM 2066 C C . TYR B 1 128 ? -2.916 14.133 -14.336 1 92.69 128 TYR B C 1
ATOM 2068 O O . TYR B 1 128 ? -2.574 13.859 -15.492 1 92.69 128 TYR B O 1
ATOM 2076 N N . GLU B 1 129 ? -3.586 15.211 -14.008 1 91.44 129 GLU B N 1
ATOM 2077 C CA . GLU B 1 129 ? -4.047 16.156 -15.016 1 91.44 129 GLU B CA 1
ATOM 2078 C C . GLU B 1 129 ? -2.873 16.812 -15.734 1 91.44 129 GLU B C 1
ATOM 2080 O O . GLU B 1 129 ? -2.912 17 -16.953 1 91.44 129 GLU B O 1
ATOM 2085 N N . ARG B 1 130 ? -1.863 17.062 -15.078 1 89.31 130 ARG B N 1
ATOM 2086 C CA . ARG B 1 130 ? -0.677 17.672 -15.656 1 89.31 130 ARG B CA 1
ATOM 2087 C C . ARG B 1 130 ? 0.019 16.719 -16.625 1 89.31 130 ARG B C 1
ATOM 2089 O O . ARG B 1 130 ? 0.488 17.125 -17.688 1 89.31 130 ARG B O 1
ATOM 2096 N N . GLU B 1 131 ? 0.094 15.5 -16.281 1 87.44 131 GLU B N 1
ATOM 2097 C CA . GLU B 1 131 ? 0.762 14.5 -17.109 1 87.44 131 GLU B CA 1
ATOM 2098 C C . GLU B 1 131 ? -0.059 14.18 -18.359 1 87.44 131 GLU B C 1
ATOM 2100 O O . GLU B 1 131 ? 0.496 13.812 -19.391 1 87.44 131 GLU B O 1
ATOM 2105 N N . GLN B 1 132 ? -1.331 14.32 -18.219 1 85.19 132 GLN B N 1
ATOM 2106 C CA . GLN B 1 132 ? -2.184 14.086 -19.375 1 85.19 132 GLN B CA 1
ATOM 2107 C C . GLN B 1 132 ? -2.086 15.242 -20.375 1 85.19 132 GLN B C 1
ATOM 2109 O O . GLN B 1 132 ? -2.266 15.047 -21.578 1 85.19 132 GLN B O 1
ATOM 2114 N N . SER B 1 133 ? -1.934 16.375 -19.844 1 84.38 133 SER B N 1
ATOM 2115 C CA . SER B 1 133 ? -1.851 17.562 -20.703 1 84.38 133 SER B CA 1
ATOM 2116 C C . SER B 1 133 ? -0.52 17.609 -21.453 1 84.38 133 SER B C 1
ATOM 2118 O O . SER B 1 133 ? -0.42 18.219 -22.516 1 84.38 133 SER B O 1
ATOM 2120 N N . GLU B 1 134 ? 0.569 17.109 -20.938 1 71.31 134 GLU B N 1
ATOM 2121 C CA . GLU B 1 134 ? 1.883 17.125 -21.578 1 71.31 134 GLU B CA 1
ATOM 2122 C C . GLU B 1 134 ? 1.965 16.094 -22.688 1 71.31 134 GLU B C 1
ATOM 2124 O O . GLU B 1 134 ? 2.918 16.078 -23.469 1 71.31 134 GLU B O 1
ATOM 2129 N N . CYS B 1 135 ? 0.998 15.141 -22.844 1 54.94 135 CYS B N 1
ATOM 2130 C CA . CYS B 1 135 ? 0.972 14.242 -24 1 54.94 135 CYS B CA 1
ATOM 2131 C C . CYS B 1 135 ? 0.102 14.805 -25.109 1 54.94 135 CYS B C 1
ATOM 2133 O O . CYS B 1 135 ? -0.898 15.477 -24.844 1 54.94 135 CYS B O 1
#

Secondary structure (DSSP, 8-state):
-HHHHHHHHHHHHHHHHHHHHHTTSHHHHHHHHHHHHSPTT-EEETTGGG--TT--S--HHHHHHHIIIIIHHHHHHTTSEEEETTTTEEEE-TTHHHHHHHHHHHHHTGGGS-GGGGGG-HHHHHHHHHHHH--/-HHHHHHHHHHHHHHHHHHHHHTTSHHHHHHHHHHHHSPTT-EEETTGGG--TT--S--HHHHHHHIIIIIHHHHHHTTSEEEETTTTEEEE-TTHHHHHHHHHHHHHTGGGS-GGGGGG-HHHHHHHHHHHH--